Protein AF-D3IIY6-F1 (afdb_monomer_lite)

Radius of gyration: 16.38 Å; chains: 1; bounding box: 43×40×47 Å

Sequence (195 aa):
MKQENHPVRYSTEISDSAERALQRAIILSSVSNLNGKEVEWLDIEIPVDYSGKPRGKSIDLIGKDADGKYVLCEVKFRKKSSDNDTPEEAAKQLKRYHELIKENYEKIHGHKENGKAVDWEEVASDRTRLVVAANNSYWENWDEKSINGWKFDTSNVELYSIAVDEFEFEKQKGIEKKYTPNMPSEAKTWSLIEK

Structure (mmCIF, N/CA/C/O backbone):
data_AF-D3IIY6-F1
#
_entry.id   AF-D3IIY6-F1
#
loop_
_atom_site.group_PDB
_atom_site.id
_atom_site.type_symbol
_atom_site.label_atom_id
_atom_site.label_alt_id
_atom_site.label_comp_id
_atom_site.label_asym_id
_atom_site.label_entity_id
_atom_site.label_seq_id
_atom_site.pdbx_PDB_ins_code
_atom_site.Cartn_x
_atom_site.Cartn_y
_atom_site.Cartn_z
_atom_site.occupancy
_atom_site.B_iso_or_equiv
_atom_site.auth_seq_id
_atom_site.auth_comp_id
_atom_site.auth_asym_id
_atom_site.auth_atom_id
_atom_site.pdbx_PDB_model_num
ATOM 1 N N . MET A 1 1 ? -2.923 -1.298 -32.665 1.00 45.16 1 MET A N 1
ATOM 2 C CA . MET A 1 1 ? -2.793 -2.308 -31.592 1.00 45.16 1 MET A CA 1
ATOM 3 C C . MET A 1 1 ? -3.084 -1.616 -30.274 1.00 45.16 1 MET A C 1
ATOM 5 O O . MET A 1 1 ? -2.498 -0.566 -30.047 1.00 45.16 1 MET A O 1
ATOM 9 N N . LYS A 1 2 ? -4.025 -2.120 -29.466 1.00 48.59 2 LYS A N 1
ATOM 10 C CA . LYS A 1 2 ? -4.230 -1.616 -28.097 1.00 48.59 2 LYS A CA 1
ATOM 11 C C . LYS A 1 2 ? -3.139 -2.238 -27.214 1.00 48.59 2 LYS A C 1
ATOM 13 O O . LYS A 1 2 ? -2.852 -3.416 -27.381 1.00 48.59 2 LYS A O 1
ATOM 18 N N . GLN A 1 3 ? -2.475 -1.431 -26.393 1.00 64.69 3 GLN A N 1
ATOM 19 C CA . GLN A 1 3 ? -1.299 -1.831 -25.616 1.00 64.69 3 GLN A CA 1
ATOM 20 C C . GLN A 1 3 ? -1.737 -2.576 -24.342 1.00 64.69 3 GLN A C 1
ATOM 22 O O . GLN A 1 3 ? -2.666 -2.129 -23.674 1.00 64.69 3 GLN A O 1
ATOM 27 N N . GLU A 1 4 ? -1.106 -3.711 -24.043 1.00 70.56 4 GLU A N 1
ATOM 28 C CA . GLU A 1 4 ? -1.270 -4.464 -22.789 1.00 70.56 4 GLU A CA 1
ATOM 29 C C . GLU A 1 4 ? -0.219 -4.019 -21.765 1.00 70.56 4 GLU A C 1
ATOM 31 O O . GLU A 1 4 ? 0.894 -3.640 -22.149 1.00 70.56 4 GLU A O 1
ATOM 36 N N . ASN A 1 5 ? -0.543 -4.113 -20.472 1.00 71.62 5 ASN A N 1
ATOM 37 C CA . ASN A 1 5 ? 0.386 -3.769 -19.398 1.00 71.62 5 ASN A CA 1
ATOM 38 C C . ASN A 1 5 ? 1.049 -5.030 -18.847 1.00 71.62 5 ASN A C 1
ATOM 40 O O . ASN A 1 5 ? 0.421 -5.798 -18.129 1.00 71.62 5 ASN A O 1
ATOM 44 N N . HIS A 1 6 ? 2.333 -5.213 -19.163 1.00 74.25 6 HIS A N 1
ATOM 45 C CA . HIS A 1 6 ? 3.192 -6.237 -18.565 1.00 74.25 6 HIS A CA 1
ATOM 46 C C . HIS A 1 6 ? 4.268 -5.529 -17.737 1.00 74.25 6 HIS A C 1
ATOM 48 O O . HIS A 1 6 ? 5.168 -4.919 -18.326 1.00 74.25 6 HIS A O 1
ATOM 54 N N . PRO A 1 7 ? 4.181 -5.537 -16.398 1.00 78.00 7 PRO A N 1
ATOM 55 C CA . PRO A 1 7 ? 5.125 -4.802 -15.579 1.00 78.00 7 PRO A CA 1
ATOM 56 C C . PRO A 1 7 ? 6.521 -5.428 -15.619 1.00 78.00 7 PRO A C 1
ATOM 58 O O . PRO A 1 7 ? 6.692 -6.647 -15.699 1.00 78.00 7 PRO A O 1
ATOM 61 N N . VAL A 1 8 ? 7.538 -4.567 -15.568 1.00 78.50 8 VAL A N 1
ATOM 62 C CA . VAL A 1 8 ? 8.933 -4.991 -15.408 1.00 78.50 8 VAL A CA 1
ATOM 63 C C . VAL A 1 8 ? 9.145 -5.376 -13.952 1.00 78.50 8 VAL A C 1
ATOM 65 O O . VAL A 1 8 ? 8.759 -4.618 -13.071 1.00 78.50 8 VAL A O 1
ATOM 68 N N . ARG A 1 9 ? 9.820 -6.507 -13.715 1.00 82.31 9 ARG A N 1
ATOM 69 C CA . ARG A 1 9 ? 10.189 -6.993 -12.381 1.00 82.31 9 ARG A CA 1
ATOM 70 C C . ARG A 1 9 ? 10.664 -5.864 -11.461 1.00 82.31 9 ARG A C 1
ATOM 72 O O . ARG A 1 9 ? 11.640 -5.172 -11.764 1.00 82.31 9 ARG A O 1
ATOM 79 N N . TYR A 1 10 ? 10.036 -5.754 -10.295 1.00 86.38 10 TYR A N 1
ATOM 80 C CA . TYR A 1 10 ? 10.505 -4.878 -9.233 1.00 86.38 10 TYR A CA 1
ATOM 81 C C . TYR A 1 10 ? 11.747 -5.452 -8.531 1.00 86.38 10 TYR A C 1
ATOM 83 O O . TYR A 1 10 ? 11.890 -6.656 -8.326 1.00 86.38 10 TYR A O 1
ATOM 91 N N . SER A 1 11 ? 12.663 -4.573 -8.119 1.00 90.81 11 SER A N 1
ATOM 92 C CA . SER A 1 11 ? 13.812 -4.963 -7.291 1.00 90.81 11 SER A CA 1
ATOM 93 C C . SER A 1 11 ? 13.416 -4.998 -5.817 1.00 90.81 11 SER A C 1
ATOM 95 O O . SER A 1 11 ? 12.825 -4.034 -5.327 1.00 90.81 11 SER A O 1
ATOM 97 N N . THR A 1 12 ? 13.771 -6.068 -5.107 1.00 91.62 12 THR A N 1
ATOM 98 C CA . THR A 1 12 ? 13.651 -6.162 -3.641 1.00 91.62 12 THR A CA 1
ATOM 99 C C . THR A 1 12 ? 14.803 -5.455 -2.928 1.00 91.62 12 THR A C 1
ATOM 101 O O . THR A 1 12 ? 14.626 -4.948 -1.825 1.00 91.62 12 THR A O 1
ATOM 104 N N . GLU A 1 13 ? 15.958 -5.344 -3.588 1.00 96.88 13 GLU A N 1
ATOM 105 C CA . GLU A 1 13 ? 17.104 -4.574 -3.116 1.00 96.88 13 GLU A CA 1
ATOM 106 C C . GLU A 1 13 ? 17.045 -3.145 -3.683 1.00 96.88 13 GLU A C 1
ATOM 108 O O . GLU A 1 13 ? 17.100 -2.936 -4.905 1.00 96.88 13 GLU A O 1
ATOM 113 N N . ILE A 1 14 ? 16.910 -2.145 -2.815 1.00 97.31 14 ILE A N 1
ATOM 114 C CA . ILE A 1 14 ? 16.646 -0.751 -3.194 1.00 97.31 14 ILE A CA 1
ATOM 115 C C . ILE A 1 14 ? 17.588 0.218 -2.478 1.00 97.31 14 ILE A C 1
ATOM 117 O O . ILE A 1 14 ? 18.164 -0.100 -1.444 1.00 97.31 14 ILE A O 1
ATOM 121 N N . SER A 1 15 ? 17.736 1.428 -3.020 1.00 97.25 15 SER A N 1
ATOM 122 C CA . SER A 1 15 ? 18.478 2.520 -2.371 1.00 97.25 15 SER A CA 1
ATOM 123 C C . SER A 1 15 ? 17.587 3.477 -1.572 1.00 97.25 15 SER A C 1
ATOM 125 O O . SER A 1 15 ? 18.116 4.311 -0.838 1.00 97.25 15 SER A O 1
ATOM 127 N N . ASP A 1 16 ? 16.269 3.410 -1.768 1.00 96.06 16 ASP A N 1
ATOM 128 C CA . ASP A 1 16 ? 15.280 4.280 -1.126 1.00 96.06 16 ASP A CA 1
ATOM 129 C C . ASP A 1 16 ? 15.016 3.847 0.323 1.00 96.06 16 ASP A C 1
ATOM 131 O O . ASP A 1 16 ? 15.103 2.665 0.645 1.00 96.06 16 ASP A O 1
ATOM 135 N N . SER A 1 17 ? 14.714 4.797 1.202 1.00 95.88 17 SER A N 1
ATOM 136 C CA . SER A 1 17 ? 14.439 4.545 2.623 1.00 95.88 17 SER A CA 1
ATOM 137 C C . SER A 1 17 ? 13.162 5.234 3.109 1.00 95.88 17 SER A C 1
ATOM 139 O O . SER A 1 17 ? 13.062 5.564 4.283 1.00 95.88 17 SER A O 1
ATOM 141 N N . ALA A 1 18 ? 12.232 5.536 2.202 1.00 94.38 18 ALA A N 1
ATOM 142 C CA . ALA A 1 18 ? 10.949 6.177 2.472 1.00 94.38 18 ALA A CA 1
ATOM 143 C C . ALA A 1 18 ? 9.797 5.260 2.008 1.00 94.38 18 ALA A C 1
ATOM 145 O O . ALA A 1 18 ? 9.775 4.074 2.327 1.00 94.38 18 ALA A O 1
ATOM 146 N N . GLU A 1 19 ? 8.846 5.789 1.240 1.00 95.44 19 GLU A N 1
ATOM 147 C CA . GLU A 1 19 ? 7.628 5.095 0.804 1.00 95.44 19 GLU A CA 1
ATOM 148 C C . GLU A 1 19 ? 7.904 3.803 0.041 1.00 95.44 19 GLU A C 1
ATOM 150 O O . GLU A 1 19 ? 7.328 2.760 0.350 1.00 95.44 19 GLU A O 1
ATOM 155 N N . ARG A 1 20 ? 8.870 3.824 -0.884 1.00 95.94 20 ARG A N 1
ATOM 156 C CA . ARG A 1 20 ? 9.250 2.614 -1.615 1.00 95.94 20 ARG A CA 1
ATOM 157 C C . ARG A 1 20 ? 9.840 1.559 -0.680 1.00 95.94 20 ARG A C 1
ATOM 159 O O . ARG A 1 20 ? 9.624 0.372 -0.908 1.00 95.94 20 ARG A O 1
ATOM 166 N N . ALA A 1 21 ? 10.564 1.956 0.366 1.00 97.44 21 ALA A N 1
ATOM 167 C CA . ALA A 1 21 ? 11.048 1.009 1.366 1.00 97.44 21 ALA A CA 1
ATOM 168 C C . ALA A 1 21 ? 9.910 0.367 2.157 1.00 97.44 21 ALA A C 1
ATOM 170 O O . ALA A 1 21 ? 9.906 -0.856 2.299 1.00 97.44 21 ALA A O 1
ATOM 171 N N . LEU A 1 22 ? 8.919 1.160 2.572 1.00 97.62 22 LEU A N 1
ATOM 172 C CA . LEU A 1 22 ? 7.719 0.648 3.228 1.00 97.62 22 LEU A CA 1
ATOM 173 C C . LEU A 1 22 ? 6.967 -0.338 2.325 1.00 97.62 22 LEU A C 1
ATOM 175 O O . LEU A 1 22 ? 6.703 -1.464 2.733 1.00 97.62 22 LEU A O 1
ATOM 179 N N . GLN A 1 23 ? 6.708 0.031 1.071 1.00 97.06 23 GLN A N 1
ATOM 180 C CA . GLN A 1 23 ? 6.069 -0.844 0.085 1.00 97.06 23 GLN A CA 1
ATOM 181 C C . GLN A 1 23 ? 6.829 -2.169 -0.094 1.00 97.06 23 GLN A C 1
ATOM 183 O O . GLN A 1 23 ? 6.216 -3.238 -0.112 1.00 97.06 23 GLN A O 1
ATOM 188 N N . ARG A 1 24 ? 8.169 -2.125 -0.206 1.00 96.69 24 ARG A N 1
ATOM 189 C CA . ARG A 1 24 ? 8.996 -3.340 -0.310 1.00 96.69 24 ARG A CA 1
ATOM 190 C C . ARG A 1 24 ? 8.928 -4.192 0.953 1.00 96.69 24 ARG A C 1
ATOM 192 O O . ARG A 1 24 ? 8.774 -5.404 0.833 1.00 96.69 24 ARG A O 1
ATOM 199 N N . ALA A 1 25 ? 8.999 -3.582 2.133 1.00 97.56 25 ALA A N 1
ATOM 200 C CA . ALA A 1 25 ? 8.881 -4.291 3.403 1.00 97.56 25 ALA A CA 1
ATOM 201 C C . ALA A 1 25 ? 7.526 -5.009 3.532 1.00 97.56 25 ALA A C 1
ATOM 203 O O . ALA A 1 25 ? 7.485 -6.164 3.959 1.00 97.56 25 ALA A O 1
ATOM 204 N N . ILE A 1 26 ? 6.435 -4.367 3.097 1.00 97.06 26 ILE A N 1
ATOM 205 C CA . ILE A 1 26 ? 5.087 -4.948 3.109 1.00 97.06 26 ILE A CA 1
ATOM 206 C C . ILE A 1 26 ? 5.015 -6.188 2.208 1.00 97.06 26 ILE A C 1
ATOM 208 O O . ILE A 1 26 ? 4.654 -7.263 2.690 1.00 97.06 26 ILE A O 1
ATOM 212 N N . ILE A 1 27 ? 5.406 -6.081 0.930 1.00 94.69 27 ILE A N 1
ATOM 213 C CA . ILE A 1 27 ? 5.320 -7.231 0.011 1.00 94.69 27 ILE A CA 1
ATOM 214 C C . ILE A 1 27 ? 6.252 -8.375 0.434 1.00 94.69 27 ILE A C 1
ATOM 216 O O . ILE A 1 27 ? 5.894 -9.542 0.309 1.00 94.69 27 ILE A O 1
ATOM 220 N N . LEU A 1 28 ? 7.426 -8.066 1.001 1.00 94.88 28 LEU A N 1
ATOM 221 C CA . LEU A 1 28 ? 8.376 -9.072 1.487 1.00 94.88 28 LEU A CA 1
ATOM 222 C C . LEU A 1 28 ? 7.879 -9.776 2.754 1.00 94.88 28 LEU A C 1
ATOM 224 O O . LEU A 1 28 ? 8.172 -10.953 2.948 1.00 94.88 28 LEU A O 1
ATOM 228 N N . SER A 1 29 ? 7.082 -9.097 3.585 1.00 95.06 29 SER A N 1
ATOM 229 C CA . SER A 1 29 ? 6.369 -9.726 4.704 1.00 95.06 29 SER A CA 1
ATOM 230 C C . SER A 1 29 ? 5.275 -10.690 4.227 1.00 95.06 29 SER A C 1
ATOM 232 O O . SER A 1 29 ? 4.841 -11.535 5.009 1.00 95.06 29 SER A O 1
ATOM 234 N N . SER A 1 30 ? 4.843 -10.588 2.961 1.00 93.25 30 SER A N 1
ATOM 235 C CA . SER A 1 30 ? 3.761 -11.347 2.304 1.00 93.25 30 SER A CA 1
ATOM 236 C C . SER A 1 30 ? 2.367 -11.150 2.905 1.00 93.25 30 SER A C 1
ATOM 238 O O . SER A 1 30 ? 1.383 -11.169 2.180 1.00 93.25 30 SER A O 1
ATOM 240 N N . VAL A 1 31 ? 2.261 -10.932 4.213 1.00 95.94 31 VAL A N 1
ATOM 241 C CA . VAL A 1 31 ? 1.003 -10.741 4.933 1.00 95.94 31 VAL A CA 1
ATOM 242 C C . VAL A 1 31 ? 1.056 -9.519 5.842 1.00 95.94 31 VAL A C 1
ATOM 244 O O . VAL A 1 31 ? 2.115 -9.128 6.352 1.00 95.94 31 VAL A O 1
ATOM 247 N N . SER A 1 32 ? -0.109 -8.922 6.068 1.00 97.38 32 SER A N 1
ATOM 248 C CA . SER A 1 32 ? -0.352 -7.918 7.109 1.00 97.38 32 SER A CA 1
ATOM 249 C C . SER A 1 32 ? -1.720 -8.147 7.747 1.00 97.38 32 SER A C 1
ATOM 251 O O . SER A 1 32 ? -2.618 -8.707 7.124 1.00 97.38 32 SER A O 1
ATOM 253 N N . ASN A 1 33 ? -1.889 -7.724 8.996 1.00 97.00 33 ASN A N 1
ATOM 254 C CA . ASN A 1 33 ? -3.158 -7.792 9.708 1.00 97.00 33 ASN A CA 1
ATOM 255 C C . ASN A 1 33 ? -3.796 -6.398 9.746 1.00 97.00 33 ASN A C 1
ATOM 257 O O . ASN A 1 33 ? -3.322 -5.518 10.455 1.00 97.00 33 ASN A O 1
ATOM 261 N N . LEU A 1 34 ? -4.856 -6.189 8.973 1.00 95.62 34 LEU A N 1
ATOM 262 C CA . LEU A 1 34 ? -5.600 -4.935 8.913 1.00 95.62 34 LEU A CA 1
ATOM 263 C C . LEU A 1 34 ? -6.775 -5.018 9.885 1.00 95.62 34 LEU A C 1
ATOM 265 O O . LEU A 1 34 ? -7.786 -5.653 9.579 1.00 95.62 34 LEU A O 1
ATOM 269 N N . ASN A 1 35 ? -6.632 -4.394 11.058 1.00 87.75 35 ASN A N 1
ATOM 270 C CA . ASN A 1 35 ? -7.654 -4.358 12.110 1.00 87.75 35 ASN A CA 1
ATOM 271 C C . ASN A 1 35 ? -8.282 -5.738 12.415 1.00 87.75 35 ASN A C 1
ATOM 273 O O . ASN A 1 35 ? -9.496 -5.928 12.354 1.00 87.75 35 ASN A O 1
ATOM 277 N N . GLY A 1 36 ? -7.439 -6.736 12.684 1.00 88.06 36 GLY A N 1
ATOM 278 C CA . GLY A 1 36 ? -7.856 -8.106 12.990 1.00 88.06 36 GLY A CA 1
ATOM 279 C C . GLY A 1 36 ? -8.026 -9.007 11.766 1.00 88.06 36 GLY A C 1
ATOM 280 O O . GLY A 1 36 ? -8.117 -10.222 11.934 1.00 88.06 36 GLY A O 1
ATOM 281 N N . LYS A 1 37 ? -8.007 -8.462 10.543 1.00 94.31 37 LYS A N 1
ATOM 282 C CA . LYS A 1 37 ? -8.176 -9.233 9.308 1.00 94.31 37 LYS A CA 1
ATOM 283 C C . LYS A 1 37 ? -6.862 -9.409 8.558 1.00 94.31 37 LYS A C 1
ATOM 285 O O . LYS A 1 37 ? -6.241 -8.434 8.149 1.00 94.31 37 LYS A O 1
ATOM 290 N N . GLU A 1 38 ? -6.456 -10.652 8.331 1.00 97.56 38 GLU A N 1
ATOM 291 C CA . GLU A 1 38 ? -5.277 -10.941 7.515 1.00 97.56 38 GLU A CA 1
ATOM 292 C C . GLU A 1 38 ? -5.520 -10.581 6.044 1.00 97.56 38 GLU A C 1
ATOM 294 O O . GLU A 1 38 ? -6.577 -10.877 5.474 1.00 97.56 38 GLU A O 1
ATOM 299 N N . VAL A 1 39 ? -4.525 -9.929 5.451 1.00 97.69 39 VAL A N 1
ATOM 300 C CA . VAL A 1 39 ? -4.420 -9.638 4.026 1.00 97.69 39 VAL A CA 1
ATOM 301 C C . VAL A 1 39 ? -3.123 -10.231 3.524 1.00 97.69 39 VAL A C 1
ATOM 303 O O . VAL A 1 39 ? -2.048 -9.927 4.042 1.00 97.69 39 VAL A O 1
ATOM 306 N N . GLU A 1 40 ? -3.241 -11.054 2.493 1.00 96.44 40 GLU A N 1
ATOM 307 C CA . GLU A 1 40 ? -2.108 -11.553 1.742 1.00 96.44 40 GLU A CA 1
ATOM 308 C C . GLU A 1 40 ? -1.799 -10.600 0.584 1.00 96.44 40 GLU A C 1
ATOM 310 O O . GLU A 1 40 ? -2.668 -10.332 -0.246 1.00 96.44 40 GLU A O 1
ATOM 315 N N . TRP A 1 41 ? -0.576 -10.083 0.521 1.00 95.56 41 TRP A N 1
ATOM 316 C CA . TRP A 1 41 ? -0.114 -9.187 -0.534 1.00 95.56 41 TRP A CA 1
ATOM 317 C C . TRP A 1 41 ? 0.372 -9.992 -1.731 1.00 95.56 41 TRP A C 1
ATOM 319 O O . TRP A 1 41 ? 1.301 -10.789 -1.635 1.00 95.56 41 TRP A O 1
ATOM 329 N N . LEU A 1 42 ? -0.273 -9.771 -2.871 1.00 94.12 42 LEU A N 1
ATOM 330 C CA . LEU A 1 42 ? -0.068 -10.547 -4.087 1.00 94.12 42 LEU A CA 1
ATOM 331 C C . LEU A 1 42 ? 0.946 -9.879 -5.014 1.00 94.12 42 LEU A C 1
ATOM 333 O O . LEU A 1 42 ? 1.697 -10.565 -5.706 1.00 94.12 42 LEU A O 1
ATOM 337 N N . ASP A 1 43 ? 0.962 -8.546 -5.064 1.00 93.06 43 ASP A N 1
ATOM 338 C CA . ASP A 1 43 ? 1.810 -7.807 -5.995 1.00 93.06 43 ASP A CA 1
ATOM 339 C C . ASP A 1 43 ? 1.929 -6.313 -5.642 1.00 93.06 43 ASP A C 1
ATOM 341 O O . ASP A 1 43 ? 1.200 -5.803 -4.786 1.00 93.06 43 ASP A O 1
ATOM 345 N N . ILE A 1 44 ? 2.849 -5.614 -6.315 1.00 93.50 44 ILE A N 1
ATOM 346 C CA . ILE A 1 44 ? 3.137 -4.186 -6.142 1.00 93.50 44 ILE A CA 1
ATOM 347 C C . ILE A 1 44 ? 3.392 -3.468 -7.462 1.00 93.50 44 ILE A C 1
ATOM 349 O O . ILE A 1 44 ? 3.690 -4.100 -8.468 1.00 93.50 44 ILE A O 1
ATOM 353 N N . GLU A 1 45 ? 3.351 -2.134 -7.439 1.00 91.56 45 GLU A N 1
ATOM 354 C CA . GLU A 1 45 ? 3.729 -1.253 -8.558 1.00 91.56 45 GLU A CA 1
ATOM 355 C C . GLU A 1 45 ? 3.039 -1.611 -9.898 1.00 91.56 45 GLU A C 1
ATOM 357 O O . GLU A 1 45 ? 3.593 -1.358 -10.973 1.00 91.56 45 GLU A O 1
ATOM 362 N N . ILE A 1 46 ? 1.817 -2.164 -9.865 1.00 88.94 46 ILE A N 1
ATOM 363 C CA . ILE A 1 46 ? 1.127 -2.646 -11.073 1.00 88.94 46 ILE A CA 1
ATOM 364 C C . ILE A 1 46 ? 0.626 -1.464 -11.914 1.00 88.94 46 ILE A C 1
ATOM 366 O O . ILE A 1 46 ? -0.214 -0.699 -11.435 1.00 88.94 46 ILE A O 1
ATOM 370 N N . PRO A 1 47 ? 1.053 -1.336 -13.185 1.00 88.75 47 PRO A N 1
ATOM 371 C CA . PRO A 1 47 ? 0.599 -0.285 -14.081 1.00 88.75 47 PRO A CA 1
ATOM 372 C C . PRO A 1 47 ? -0.883 -0.422 -14.432 1.00 88.75 47 PRO A C 1
ATOM 374 O O . PRO A 1 47 ? -1.320 -1.424 -14.999 1.00 88.75 47 PRO A O 1
ATOM 377 N N . VAL A 1 48 ? -1.634 0.648 -14.191 1.00 86.75 48 VAL A N 1
ATOM 378 C CA . VAL A 1 48 ? -3.061 0.773 -14.541 1.00 86.75 48 VAL A CA 1
ATOM 379 C C . VAL A 1 48 ? -3.307 1.826 -15.626 1.00 86.75 48 VAL A C 1
ATOM 381 O O . VAL A 1 48 ? -4.433 2.022 -16.075 1.00 86.75 48 VAL A O 1
ATOM 384 N N . ASP A 1 49 ? -2.256 2.528 -16.060 1.00 79.00 49 ASP A N 1
ATOM 385 C CA . ASP A 1 49 ? -2.310 3.478 -17.172 1.00 79.00 49 ASP A CA 1
ATOM 386 C C . ASP A 1 49 ? -1.987 2.790 -18.505 1.00 79.00 49 ASP A C 1
ATOM 388 O O . ASP A 1 49 ? -0.959 2.131 -18.643 1.00 79.00 49 ASP A O 1
ATOM 392 N N . TYR A 1 50 ? -2.854 2.993 -19.497 1.00 69.75 50 TYR A N 1
ATOM 393 C CA . TYR A 1 50 ? -2.745 2.454 -20.858 1.00 69.75 50 TYR A CA 1
ATOM 394 C C . TYR A 1 50 ? -2.350 3.510 -21.894 1.00 69.75 50 TYR A C 1
ATOM 396 O O . TYR A 1 50 ? -2.431 3.276 -23.099 1.00 69.75 50 TYR A O 1
ATOM 404 N N . SER A 1 51 ? -1.915 4.690 -21.447 1.00 67.88 51 SER A N 1
ATOM 405 C CA . SER A 1 51 ? -1.491 5.790 -22.319 1.00 67.88 51 SER A CA 1
ATOM 406 C C . SER A 1 51 ? -0.174 5.535 -23.069 1.00 67.88 51 SER A C 1
ATOM 408 O O . SER A 1 51 ? 0.265 6.397 -23.831 1.00 67.88 51 SER A O 1
ATOM 410 N N . GLY A 1 52 ? 0.472 4.382 -22.854 1.00 59.28 52 GLY A N 1
ATOM 411 C CA . GLY A 1 52 ? 1.736 3.998 -23.492 1.00 59.28 52 GLY A CA 1
ATOM 412 C C . GLY A 1 52 ? 2.964 4.749 -22.975 1.00 59.28 52 GLY A C 1
ATOM 413 O O . GLY A 1 52 ? 4.036 4.690 -23.579 1.00 59.28 52 GLY A O 1
ATOM 414 N N . LYS A 1 53 ? 2.829 5.473 -21.858 1.00 65.62 53 LYS A N 1
ATOM 415 C CA . LYS A 1 53 ? 3.929 6.218 -21.239 1.00 65.62 53 LYS A CA 1
ATOM 416 C C . LYS A 1 53 ? 4.866 5.284 -20.453 1.00 65.62 53 LYS A C 1
ATOM 418 O O . LYS A 1 53 ? 4.377 4.465 -19.682 1.00 65.62 53 LYS A O 1
ATOM 423 N N . PRO A 1 54 ? 6.203 5.464 -20.537 1.00 53.50 54 PRO A N 1
ATOM 424 C CA . PRO A 1 54 ? 7.182 4.617 -19.836 1.00 53.50 54 PRO A CA 1
ATOM 425 C C . PRO A 1 54 ? 7.098 4.621 -18.300 1.00 53.50 54 PRO A C 1
ATOM 427 O O . PRO A 1 54 ? 7.650 3.739 -17.655 1.00 53.50 54 PRO A O 1
ATOM 430 N N . ARG A 1 55 ? 6.466 5.639 -17.705 1.00 62.22 55 ARG A N 1
ATOM 431 C CA . ARG A 1 55 ? 6.217 5.764 -16.260 1.00 62.22 55 ARG A CA 1
ATOM 432 C C . ARG A 1 55 ? 4.736 6.050 -16.049 1.00 62.22 55 ARG A C 1
ATOM 434 O O . ARG A 1 55 ? 4.351 7.174 -15.728 1.00 62.22 55 ARG A O 1
ATOM 441 N N . GLY A 1 56 ? 3.924 5.057 -16.393 1.00 69.62 56 GLY A N 1
ATOM 442 C CA . GLY A 1 56 ? 2.485 5.089 -16.184 1.00 69.62 56 GLY A CA 1
ATOM 443 C C . GLY A 1 56 ? 2.134 5.124 -14.700 1.00 69.62 56 GLY A C 1
ATOM 444 O O . GLY A 1 56 ? 2.978 4.906 -13.832 1.00 69.62 56 GLY A O 1
ATOM 445 N N . LYS A 1 57 ? 0.870 5.417 -14.419 1.00 83.38 57 LYS A N 1
ATOM 446 C CA . LYS A 1 57 ? 0.317 5.310 -13.070 1.00 83.38 57 LYS A CA 1
ATOM 447 C C . LYS A 1 57 ? 0.266 3.846 -12.658 1.00 83.38 57 LYS A C 1
ATOM 449 O O . LYS A 1 57 ? -0.188 3.021 -13.454 1.00 83.38 57 LYS A O 1
ATOM 454 N N . SER A 1 58 ? 0.666 3.570 -11.427 1.00 89.75 58 SER A N 1
ATOM 455 C CA . SER A 1 58 ? 0.652 2.23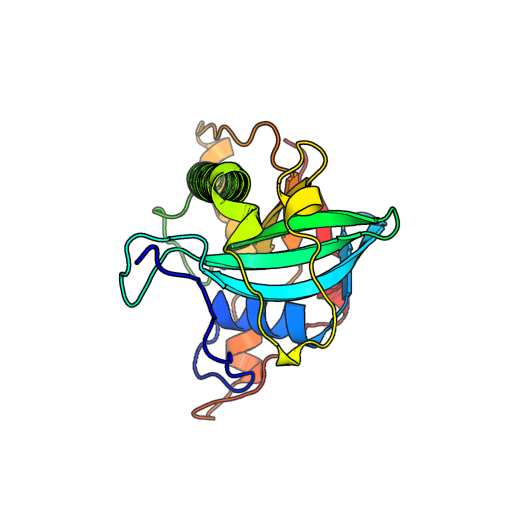2 -10.853 1.00 89.75 58 SER A CA 1
ATOM 456 C C . SER A 1 58 ? -0.049 2.244 -9.507 1.00 89.75 58 SER A C 1
ATOM 458 O O . SER A 1 58 ? 0.094 3.211 -8.767 1.00 89.75 58 SER A O 1
ATOM 460 N N . ILE A 1 59 ? -0.773 1.171 -9.197 1.00 92.25 59 ILE A N 1
ATOM 461 C CA . ILE A 1 59 ? -1.188 0.901 -7.818 1.00 92.25 59 ILE A CA 1
ATOM 462 C C . ILE A 1 59 ? 0.037 0.485 -7.004 1.00 92.25 59 ILE A C 1
ATOM 464 O O . ILE A 1 59 ? 0.912 -0.217 -7.523 1.00 92.25 59 ILE A O 1
ATOM 468 N N . ASP A 1 60 ? 0.100 0.878 -5.734 1.00 95.19 60 ASP A N 1
ATOM 469 C CA . ASP A 1 60 ? 1.250 0.515 -4.911 1.00 95.19 60 ASP A CA 1
ATOM 470 C C . ASP A 1 60 ? 1.224 -0.947 -4.496 1.00 95.19 60 ASP A C 1
ATOM 472 O O . ASP A 1 60 ? 2.253 -1.615 -4.579 1.00 95.19 60 ASP A O 1
ATOM 476 N N . LEU A 1 61 ? 0.074 -1.440 -4.048 1.00 95.75 61 LEU A N 1
ATOM 477 C CA . LEU A 1 61 ? -0.101 -2.784 -3.512 1.00 95.75 61 LEU A CA 1
ATOM 478 C C . LEU A 1 61 ? -1.456 -3.347 -3.940 1.00 95.75 61 LEU A C 1
ATOM 480 O O . LEU A 1 61 ? -2.470 -2.643 -3.950 1.00 95.75 61 LEU A O 1
ATOM 484 N N . ILE A 1 62 ? -1.479 -4.649 -4.203 1.00 96.25 62 ILE A N 1
ATOM 485 C CA . ILE A 1 62 ? -2.707 -5.434 -4.294 1.00 96.25 62 ILE A CA 1
ATOM 486 C C . ILE A 1 62 ? -2.605 -6.651 -3.384 1.00 96.25 62 ILE A C 1
ATOM 488 O O . ILE A 1 62 ? -1.584 -7.339 -3.347 1.00 96.25 62 ILE A O 1
ATOM 492 N N . GLY A 1 63 ? -3.676 -6.919 -2.650 1.00 96.50 63 GLY A N 1
ATOM 493 C CA . GLY A 1 63 ? -3.790 -8.076 -1.779 1.00 96.50 63 GLY A CA 1
ATOM 494 C C . GLY A 1 63 ? -5.166 -8.721 -1.838 1.00 96.50 63 GLY A C 1
ATOM 495 O O . GLY A 1 63 ? -6.084 -8.208 -2.482 1.00 96.50 63 GLY A O 1
ATOM 496 N N . LYS A 1 64 ? -5.314 -9.849 -1.149 1.00 96.56 64 LYS A N 1
ATOM 497 C CA . LYS A 1 64 ? -6.594 -10.528 -0.938 1.00 96.56 64 LYS A CA 1
ATOM 498 C C . LYS A 1 64 ? -6.746 -10.826 0.545 1.00 96.56 64 LYS A C 1
ATOM 500 O O . LYS A 1 64 ? -5.831 -11.352 1.176 1.00 96.56 64 LYS A O 1
ATOM 505 N N . ASP A 1 65 ? -7.871 -10.417 1.114 1.00 96.19 65 ASP A N 1
ATOM 506 C CA . ASP A 1 65 ? -8.151 -10.649 2.525 1.00 96.19 65 ASP A CA 1
ATOM 507 C C . ASP A 1 65 ? -8.688 -12.062 2.785 1.00 96.19 65 ASP A C 1
ATOM 509 O O . ASP A 1 65 ? -9.064 -12.780 1.856 1.00 96.19 65 ASP A O 1
ATOM 513 N N . ALA A 1 66 ? -8.727 -12.464 4.056 1.00 94.50 66 ALA A N 1
ATOM 514 C CA . ALA A 1 66 ? -9.160 -13.801 4.468 1.00 94.50 66 ALA A CA 1
ATOM 515 C C . ALA A 1 66 ? -10.600 -14.185 4.043 1.00 94.50 66 ALA A C 1
ATOM 517 O O . ALA A 1 66 ? -10.913 -15.373 3.995 1.00 94.50 66 ALA A O 1
ATOM 518 N N . ASP A 1 67 ? -11.461 -13.219 3.688 1.00 94.25 67 ASP A N 1
ATOM 519 C CA . ASP A 1 67 ? -12.811 -13.487 3.154 1.00 94.25 67 ASP A CA 1
ATOM 520 C C . ASP A 1 67 ? -12.821 -13.580 1.617 1.00 94.25 67 ASP A C 1
ATOM 522 O O . ASP A 1 67 ? -13.881 -13.643 0.988 1.00 94.25 67 ASP A O 1
ATOM 526 N N . GLY A 1 68 ? -11.646 -13.521 0.992 1.00 94.25 68 GLY A N 1
ATOM 527 C CA . GLY A 1 68 ? -11.487 -13.522 -0.451 1.00 94.25 68 GLY A CA 1
ATOM 528 C C . GLY A 1 68 ? -11.784 -12.178 -1.112 1.00 94.25 68 GLY A C 1
ATOM 529 O O . GLY A 1 68 ? -11.947 -12.156 -2.325 1.00 94.25 68 GLY A O 1
ATOM 530 N N . LYS A 1 69 ? -11.862 -11.054 -0.386 1.00 96.12 69 LYS A N 1
ATOM 531 C CA . LYS A 1 69 ? -12.041 -9.740 -1.031 1.00 96.12 69 LYS A CA 1
ATOM 532 C C . LYS A 1 69 ? -10.693 -9.154 -1.428 1.00 96.12 69 LYS A C 1
ATOM 534 O O . LYS A 1 69 ? -9.753 -9.164 -0.634 1.00 96.12 69 LYS A O 1
ATOM 539 N N . TYR A 1 70 ? -10.613 -8.604 -2.636 1.00 97.75 70 TYR A N 1
ATOM 540 C CA . TYR A 1 70 ? -9.431 -7.867 -3.068 1.00 97.75 70 TYR A CA 1
ATOM 541 C C . TYR A 1 70 ? -9.286 -6.544 -2.317 1.00 97.75 70 TYR A C 1
ATOM 543 O O . TYR A 1 70 ? -10.269 -5.884 -1.972 1.00 97.75 70 TYR A O 1
ATOM 551 N N . VAL A 1 71 ? -8.033 -6.171 -2.082 1.00 98.00 71 VAL A N 1
ATOM 552 C CA . VAL A 1 71 ? -7.622 -4.929 -1.436 1.00 98.00 71 VAL A CA 1
ATOM 553 C C . VAL A 1 71 ? -6.657 -4.217 -2.375 1.00 98.00 71 VAL A C 1
ATOM 555 O O . VAL A 1 71 ? -5.600 -4.759 -2.693 1.00 98.00 71 VAL A O 1
ATOM 558 N N . LEU A 1 72 ? -7.011 -3.010 -2.808 1.00 98.06 72 LEU A N 1
ATOM 559 C CA . LEU A 1 72 ? -6.085 -2.086 -3.459 1.00 98.06 72 LEU A CA 1
ATOM 560 C C . LEU A 1 72 ? -5.580 -1.109 -2.410 1.00 98.06 72 LEU A C 1
ATOM 562 O O . LEU A 1 72 ? -6.384 -0.507 -1.695 1.00 98.06 72 LEU A O 1
ATOM 566 N N . CYS A 1 73 ? -4.263 -0.956 -2.320 1.00 98.12 73 CYS A N 1
ATOM 567 C CA . CYS A 1 73 ? -3.647 -0.109 -1.314 1.00 98.12 73 CYS A CA 1
ATOM 568 C C . CYS A 1 73 ? -2.707 0.915 -1.955 1.00 98.12 73 CYS A C 1
ATOM 570 O O . CYS A 1 73 ? -1.845 0.549 -2.752 1.00 98.12 73 CYS A O 1
ATOM 572 N N . GLU A 1 74 ? -2.886 2.182 -1.583 1.00 97.62 74 GLU A N 1
ATOM 573 C CA . GLU A 1 74 ? -1.930 3.277 -1.796 1.00 97.62 74 GLU A CA 1
ATOM 574 C C . GLU A 1 74 ? -1.123 3.446 -0.503 1.00 97.62 74 GLU A C 1
ATOM 576 O O . GLU A 1 74 ? -1.701 3.511 0.588 1.00 97.62 74 GLU A O 1
ATOM 581 N N . VAL A 1 75 ? 0.203 3.486 -0.610 1.00 97.19 75 VAL A N 1
ATOM 582 C CA . VAL A 1 75 ? 1.106 3.610 0.538 1.00 97.19 75 VAL A CA 1
ATOM 583 C C . VAL A 1 75 ? 1.610 5.035 0.613 1.00 97.19 75 VAL A C 1
ATOM 585 O O . VAL A 1 75 ? 2.061 5.580 -0.384 1.00 97.19 75 VAL A O 1
ATOM 588 N N . LYS A 1 76 ? 1.594 5.622 1.808 1.00 95.94 76 LYS A N 1
ATOM 589 C CA . LYS A 1 76 ? 2.225 6.914 2.074 1.00 95.94 76 LYS A CA 1
ATOM 590 C C . LYS A 1 76 ? 3.308 6.787 3.126 1.00 95.94 76 LYS A C 1
ATOM 592 O O . LYS A 1 76 ? 3.204 6.002 4.067 1.00 95.94 76 LYS A O 1
ATOM 597 N N . PHE A 1 77 ? 4.372 7.568 2.983 1.00 94.12 77 PHE A N 1
ATOM 598 C CA . PHE A 1 77 ? 5.421 7.621 3.995 1.00 94.12 77 PHE A CA 1
ATOM 599 C C . PHE A 1 77 ? 5.948 9.031 4.182 1.00 94.12 77 PHE A C 1
ATOM 601 O O . PHE A 1 77 ? 6.370 9.696 3.233 1.00 94.12 77 PHE A O 1
ATOM 608 N N . ARG A 1 78 ? 6.003 9.469 5.436 1.00 90.12 78 ARG A N 1
ATOM 609 C CA . ARG A 1 78 ? 6.527 10.778 5.797 1.00 90.12 78 ARG A CA 1
ATOM 610 C C . ARG A 1 78 ? 7.788 10.645 6.632 1.00 90.12 78 ARG A C 1
ATOM 612 O O . ARG A 1 78 ? 7.777 10.000 7.673 1.00 90.12 78 ARG A O 1
ATOM 619 N N . LYS A 1 79 ? 8.847 11.311 6.157 1.00 82.62 79 LYS A N 1
ATOM 620 C CA . LYS A 1 79 ? 10.104 11.534 6.892 1.00 82.62 79 LYS A CA 1
ATOM 621 C C . LYS A 1 79 ? 10.182 12.877 7.603 1.00 82.62 79 LYS A C 1
ATOM 623 O O . LYS A 1 79 ? 10.887 13.009 8.588 1.00 82.62 79 LYS A O 1
ATOM 628 N N . LYS A 1 80 ? 9.581 13.905 6.994 1.00 70.62 80 LYS A N 1
ATOM 629 C CA . LYS A 1 80 ? 9.606 15.319 7.405 1.00 70.62 80 LYS A CA 1
ATOM 630 C C . LYS A 1 80 ? 8.415 16.055 6.802 1.00 70.62 80 LYS A C 1
ATOM 632 O O . LYS A 1 80 ? 7.707 15.500 5.957 1.00 70.62 80 LYS A O 1
ATOM 637 N N . SER A 1 81 ? 8.230 17.316 7.192 1.00 57.00 81 SER A N 1
ATOM 638 C CA . SER A 1 81 ? 7.046 18.091 6.857 1.00 57.00 81 SER A CA 1
ATOM 639 C C . SER A 1 81 ? 6.876 18.497 5.388 1.00 57.00 81 SER A C 1
ATOM 641 O O . SER A 1 81 ? 7.196 19.612 4.993 1.00 57.00 81 SER A O 1
ATOM 643 N N . SER A 1 82 ? 6.360 17.583 4.563 1.00 59.56 82 SER A N 1
ATOM 644 C CA . SER A 1 82 ? 5.791 17.895 3.245 1.00 59.56 82 SER A CA 1
ATOM 645 C C . SER A 1 82 ? 4.270 18.021 3.346 1.00 59.56 82 SER A C 1
ATOM 647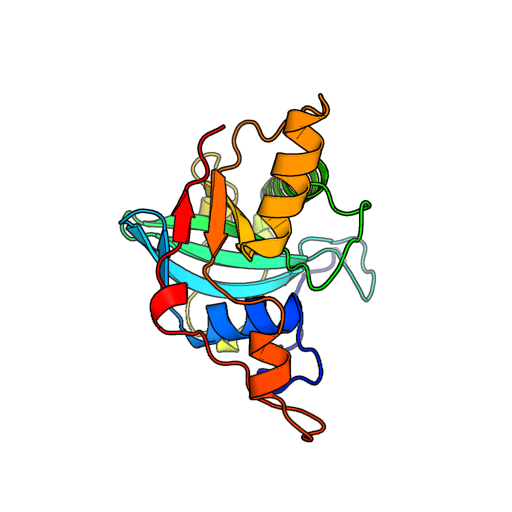 O O . SER A 1 82 ? 3.634 17.188 3.998 1.00 59.56 82 SER A O 1
ATOM 649 N N . ASP A 1 83 ? 3.713 19.046 2.696 1.00 67.38 83 ASP A N 1
ATOM 650 C CA . ASP A 1 83 ? 2.294 19.433 2.756 1.00 67.38 83 ASP A CA 1
ATOM 651 C C . ASP A 1 83 ? 1.524 19.122 1.452 1.00 67.38 83 ASP A C 1
ATOM 653 O O . ASP A 1 83 ? 0.352 19.465 1.327 1.00 67.38 83 ASP A O 1
ATOM 657 N N . ASN A 1 84 ? 2.156 18.471 0.468 1.00 70.31 84 ASN A N 1
ATOM 658 C CA . ASN A 1 84 ? 1.568 18.292 -0.871 1.00 70.31 84 ASN A CA 1
ATOM 659 C C . ASN A 1 84 ? 0.894 16.927 -1.106 1.00 70.31 84 ASN A C 1
ATOM 661 O O . ASN A 1 84 ? 0.375 16.704 -2.196 1.00 70.31 84 ASN A O 1
ATOM 665 N N . ASP A 1 85 ? 0.914 16.021 -0.127 1.00 81.44 85 ASP A N 1
ATOM 666 C CA . ASP A 1 85 ? 0.408 14.649 -0.275 1.00 81.44 85 ASP A CA 1
ATOM 667 C C . ASP A 1 85 ? -0.668 14.348 0.776 1.00 81.44 85 ASP A C 1
ATOM 669 O O . ASP A 1 85 ? -0.418 13.692 1.789 1.00 81.44 85 ASP A O 1
ATOM 673 N N . THR A 1 86 ? -1.846 14.951 0.595 1.00 90.19 86 THR A N 1
ATOM 674 C CA . THR A 1 86 ? -2.951 14.876 1.561 1.00 90.19 86 THR A CA 1
ATOM 675 C C . THR A 1 86 ? -3.637 13.505 1.527 1.00 90.19 86 THR A C 1
ATOM 677 O O . THR A 1 86 ? -3.641 12.843 0.483 1.00 90.19 86 THR A O 1
ATOM 680 N N . PRO A 1 87 ? -4.319 13.098 2.616 1.00 92.56 87 PRO A N 1
ATOM 681 C CA . PRO A 1 87 ? -5.108 11.867 2.617 1.00 92.56 87 PRO A CA 1
ATOM 682 C C . PRO A 1 87 ? -6.211 11.867 1.549 1.00 92.56 87 PRO A C 1
ATOM 684 O O . PRO A 1 87 ? -6.548 10.826 0.989 1.00 92.56 87 PRO A O 1
ATOM 687 N N . GLU A 1 88 ? -6.769 13.043 1.242 1.00 93.44 88 GLU A N 1
ATOM 688 C CA . GLU A 1 88 ? -7.778 13.209 0.193 1.00 93.44 88 GLU A CA 1
ATOM 689 C C . GLU A 1 88 ? -7.201 12.975 -1.209 1.00 93.44 88 GLU A C 1
ATOM 691 O O . GLU A 1 88 ? -7.832 12.294 -2.018 1.00 93.44 88 GLU A O 1
ATOM 696 N N . GLU A 1 89 ? -6.005 13.489 -1.510 1.00 93.12 89 GLU A N 1
ATOM 697 C CA . GLU A 1 89 ? -5.372 13.262 -2.813 1.00 93.12 89 GLU A CA 1
ATOM 698 C C . GLU A 1 89 ? -4.965 11.793 -2.989 1.00 93.12 89 GLU A C 1
ATOM 700 O O . GLU A 1 89 ? -5.232 11.221 -4.048 1.00 93.12 89 GLU A O 1
ATOM 705 N N . ALA A 1 90 ? -4.456 11.142 -1.935 1.00 94.56 90 ALA A N 1
ATOM 706 C CA . ALA A 1 90 ? -4.204 9.699 -1.931 1.00 94.56 90 ALA A CA 1
ATOM 707 C C . ALA A 1 90 ? -5.493 8.895 -2.202 1.00 94.56 90 ALA A C 1
ATOM 709 O O . ALA A 1 90 ? -5.532 8.018 -3.067 1.00 94.56 90 ALA A O 1
ATOM 710 N N . ALA A 1 91 ? -6.597 9.245 -1.530 1.00 95.88 91 ALA A N 1
ATOM 711 C CA . ALA A 1 91 ? -7.894 8.604 -1.740 1.00 95.88 91 ALA A CA 1
ATOM 712 C C . ALA A 1 91 ? -8.439 8.826 -3.165 1.00 95.88 91 ALA A C 1
ATOM 714 O O . ALA A 1 91 ? -8.954 7.892 -3.786 1.00 95.88 91 ALA A O 1
ATOM 715 N N . LYS A 1 92 ? -8.326 10.044 -3.715 1.00 95.31 92 LYS A N 1
ATOM 716 C CA . LYS A 1 92 ? -8.721 10.355 -5.102 1.00 95.31 92 LYS A CA 1
ATOM 717 C C . LYS A 1 92 ? -7.883 9.584 -6.116 1.00 95.31 92 LYS A C 1
ATOM 719 O O . LYS A 1 92 ? -8.432 9.080 -7.098 1.00 95.31 92 LYS A O 1
ATOM 724 N N . GLN A 1 93 ? -6.575 9.489 -5.891 1.00 94.19 93 GLN A N 1
ATOM 725 C CA . GLN A 1 93 ? -5.658 8.721 -6.727 1.00 94.19 93 GLN A CA 1
ATOM 726 C C . GLN A 1 93 ? -6.061 7.246 -6.757 1.00 94.19 93 GLN A C 1
ATOM 728 O O . GLN A 1 93 ? -6.268 6.701 -7.843 1.00 94.19 93 GLN A O 1
ATOM 733 N N . LEU A 1 94 ? -6.289 6.644 -5.590 1.00 95.75 94 LEU A N 1
ATOM 734 C CA . LEU A 1 94 ? -6.678 5.243 -5.476 1.00 95.75 94 LEU A CA 1
ATOM 735 C C . LEU A 1 94 ? -8.040 4.949 -6.123 1.00 95.75 94 LEU 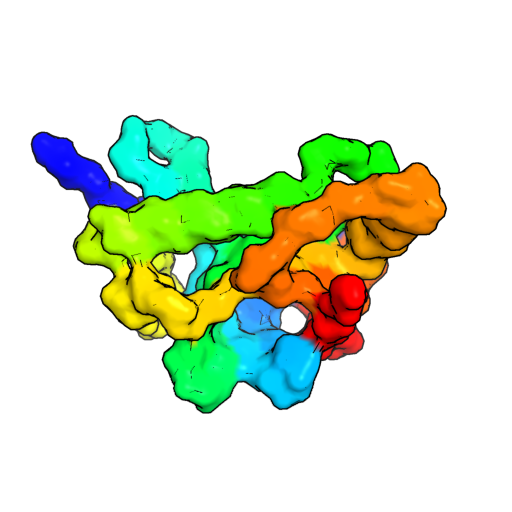A C 1
ATOM 737 O O . LEU A 1 94 ? -8.170 3.991 -6.883 1.00 95.75 94 LEU A O 1
ATOM 741 N N . LYS A 1 95 ? -9.045 5.811 -5.908 1.00 96.38 95 LYS A N 1
ATOM 742 C CA . LYS A 1 95 ? -10.345 5.712 -6.600 1.00 96.38 95 LYS A CA 1
ATOM 743 C C . LYS A 1 95 ? -10.172 5.769 -8.114 1.00 96.38 95 LYS A C 1
ATOM 745 O O . LYS A 1 95 ? -10.744 4.959 -8.834 1.00 96.38 95 LYS A O 1
ATOM 750 N N . ARG A 1 96 ? -9.347 6.697 -8.609 1.00 94.75 96 ARG A N 1
ATOM 751 C CA . ARG A 1 96 ? -9.058 6.812 -10.042 1.00 94.75 96 ARG A CA 1
ATOM 752 C C . ARG A 1 96 ? -8.377 5.559 -10.589 1.00 94.75 96 ARG A C 1
ATOM 754 O O . ARG A 1 96 ? -8.649 5.187 -11.725 1.00 94.75 96 ARG A O 1
ATOM 761 N N . TYR A 1 97 ? -7.490 4.930 -9.823 1.00 94.88 97 TYR A N 1
ATOM 762 C CA . TYR A 1 97 ? -6.874 3.665 -10.221 1.00 94.88 97 TYR A CA 1
ATOM 763 C C . TYR A 1 97 ? -7.902 2.545 -10.301 1.00 94.88 97 TYR A C 1
ATOM 765 O O . TYR A 1 97 ? -7.923 1.834 -11.300 1.00 94.88 97 TYR A O 1
ATOM 773 N N . HIS A 1 98 ? -8.800 2.443 -9.322 1.00 96.25 98 HIS A N 1
ATOM 774 C CA . HIS A 1 98 ? -9.883 1.466 -9.356 1.00 96.25 98 HIS A CA 1
ATOM 775 C C . HIS A 1 98 ? -10.798 1.652 -10.577 1.00 96.25 98 HIS A C 1
ATOM 777 O O . HIS A 1 98 ? -11.083 0.682 -11.270 1.00 96.25 98 HIS A O 1
ATOM 783 N N . GLU A 1 99 ? -11.176 2.886 -10.921 1.00 95.38 99 GLU A N 1
ATOM 784 C CA . GLU A 1 99 ? -11.971 3.150 -12.131 1.00 95.38 99 GLU A CA 1
ATOM 785 C C . GLU A 1 99 ? -11.219 2.786 -13.425 1.00 95.38 99 GLU A C 1
ATOM 787 O O . GLU A 1 99 ? -11.788 2.172 -14.325 1.00 95.38 99 GLU A O 1
ATOM 792 N N . LEU A 1 100 ? -9.912 3.060 -13.508 1.00 93.00 100 LEU A N 1
ATOM 793 C CA . LEU A 1 100 ? -9.102 2.610 -14.649 1.00 93.00 100 LEU A CA 1
ATOM 794 C C . LEU A 1 100 ? -9.043 1.080 -14.753 1.00 93.00 100 LEU A C 1
ATOM 796 O O . LEU A 1 100 ? -9.037 0.552 -15.868 1.00 93.00 100 LEU A O 1
ATOM 800 N N . ILE A 1 101 ? -9.014 0.381 -13.614 1.00 93.50 101 ILE A N 1
ATOM 801 C CA . ILE A 1 101 ? -9.075 -1.082 -13.562 1.00 93.50 101 ILE A CA 1
ATOM 802 C C . ILE A 1 101 ? -10.432 -1.572 -14.066 1.00 93.50 101 ILE A C 1
ATOM 804 O O . ILE A 1 101 ? -10.464 -2.430 -14.943 1.00 93.50 101 ILE A O 1
ATOM 808 N N . LYS A 1 102 ? -11.541 -0.979 -13.613 1.00 94.81 102 LYS A N 1
ATOM 809 C CA . LYS A 1 102 ? -12.891 -1.306 -14.103 1.00 94.81 102 LYS A CA 1
ATOM 810 C C . LYS A 1 102 ? -13.014 -1.224 -15.614 1.00 94.81 102 LYS A C 1
ATOM 812 O O . LYS A 1 102 ? -13.575 -2.109 -16.249 1.00 94.81 102 LYS A O 1
ATOM 817 N N . GLU A 1 103 ? -12.454 -0.174 -16.199 1.00 92.38 103 GLU A N 1
ATOM 818 C CA . GLU A 1 103 ? -12.501 0.049 -17.642 1.00 92.38 103 GLU A CA 1
ATOM 819 C C . GLU A 1 103 ? -11.592 -0.903 -18.444 1.00 92.38 103 GLU A C 1
ATOM 821 O O . GLU A 1 103 ? -11.756 -1.032 -19.662 1.00 92.38 103 GLU A O 1
ATOM 826 N N . ASN A 1 104 ? -10.588 -1.525 -17.810 1.00 90.44 104 ASN A N 1
ATOM 827 C CA . ASN A 1 104 ? -9.488 -2.184 -18.521 1.00 90.44 104 ASN A CA 1
ATOM 828 C C . ASN A 1 104 ? -9.015 -3.518 -17.926 1.00 90.44 104 ASN A C 1
ATOM 830 O O . ASN A 1 104 ? -7.952 -3.985 -18.330 1.00 90.44 104 ASN A O 1
ATOM 834 N N . TYR A 1 105 ? -9.768 -4.142 -17.021 1.00 91.25 105 TYR A N 1
ATOM 835 C CA . TYR A 1 105 ? -9.332 -5.326 -16.271 1.00 91.25 105 TYR A CA 1
ATOM 836 C C . TYR A 1 105 ? -8.789 -6.460 -17.158 1.00 91.25 105 TYR A C 1
ATOM 838 O O . TYR A 1 105 ? -7.785 -7.076 -16.817 1.00 91.25 105 TYR A O 1
ATOM 846 N N . GLU A 1 106 ? -9.363 -6.667 -18.348 1.00 90.19 106 GLU A N 1
ATOM 847 C CA . GLU A 1 106 ? -8.920 -7.675 -19.328 1.00 90.19 106 GLU A CA 1
ATOM 848 C C . GLU A 1 106 ? -7.490 -7.459 -19.862 1.00 90.19 106 GLU A C 1
ATOM 850 O O . GLU A 1 106 ? -6.915 -8.349 -20.485 1.00 90.19 106 GLU A O 1
ATOM 855 N N . LYS A 1 107 ? -6.918 -6.267 -19.664 1.00 86.31 107 LYS A N 1
ATOM 856 C CA . LYS A 1 107 ? -5.611 -5.849 -20.196 1.00 86.31 107 LYS A CA 1
ATOM 857 C C . LYS A 1 107 ? -4.561 -5.671 -19.102 1.00 86.31 107 LYS A C 1
ATOM 859 O O . LYS A 1 107 ? -3.463 -5.179 -19.392 1.00 86.31 107 LYS A O 1
ATOM 864 N N . ILE A 1 108 ? -4.914 -5.911 -17.839 1.00 85.56 108 ILE A N 1
ATOM 865 C CA . ILE A 1 108 ? -3.971 -5.799 -16.727 1.00 85.56 108 ILE A CA 1
ATOM 866 C C . ILE A 1 108 ? -3.303 -7.150 -16.550 1.00 85.56 108 ILE A C 1
ATOM 868 O O . ILE A 1 108 ? -3.958 -8.183 -16.417 1.00 85.56 108 ILE A O 1
ATOM 872 N N . HIS A 1 109 ? -1.978 -7.131 -16.496 1.00 81.81 109 HIS A N 1
ATOM 873 C CA . HIS A 1 109 ? -1.205 -8.278 -16.066 1.00 81.81 109 HIS A CA 1
ATOM 874 C C . HIS A 1 109 ? -0.347 -7.863 -14.872 1.00 81.81 109 HIS A C 1
ATOM 876 O O . HIS A 1 109 ? 0.250 -6.788 -14.864 1.00 81.81 109 HIS A O 1
ATOM 882 N N . GLY A 1 110 ? -0.318 -8.704 -13.839 1.00 81.69 110 GLY A N 1
ATOM 883 C CA . GLY A 1 110 ? 0.602 -8.537 -12.716 1.00 81.69 110 GLY A CA 1
ATOM 884 C C . GLY A 1 110 ? 2.011 -9.015 -13.067 1.00 81.69 110 GLY A C 1
ATOM 885 O O . GLY A 1 110 ? 2.284 -9.508 -14.169 1.00 81.69 110 GLY A O 1
ATOM 886 N N . HIS A 1 111 ? 2.915 -8.919 -12.103 1.00 81.94 111 HIS A N 1
ATOM 887 C CA . HIS A 1 111 ? 4.226 -9.538 -12.174 1.00 81.94 111 HIS A CA 1
ATOM 888 C C . HIS A 1 111 ? 4.082 -11.063 -12.155 1.00 81.94 111 HIS A C 1
ATOM 890 O O . HIS A 1 111 ? 3.551 -11.659 -11.220 1.00 81.94 111 HIS A O 1
ATOM 896 N N . LYS A 1 112 ? 4.626 -11.730 -13.179 1.00 69.00 112 LYS A N 1
ATOM 897 C CA . LYS A 1 112 ? 4.580 -13.202 -13.306 1.00 69.00 112 LYS A CA 1
ATOM 898 C C . LYS A 1 112 ? 5.326 -13.943 -12.187 1.00 69.00 112 LYS A C 1
ATOM 900 O O . LYS A 1 112 ? 5.160 -15.148 -12.035 1.00 69.00 112 LYS A O 1
ATOM 905 N N . GLU A 1 113 ? 6.168 -13.240 -11.435 1.00 64.75 113 GLU A N 1
ATOM 906 C CA . GLU A 1 113 ? 7.112 -13.817 -10.476 1.00 64.75 113 GLU A CA 1
ATOM 907 C C . GLU A 1 113 ? 6.509 -14.083 -9.091 1.00 64.75 113 GLU A C 1
ATOM 909 O O . GLU A 1 113 ? 7.032 -14.927 -8.367 1.00 64.75 113 GLU A O 1
ATOM 914 N N . ASN A 1 114 ? 5.381 -13.450 -8.749 1.00 59.94 114 ASN A N 1
ATOM 915 C CA . ASN A 1 114 ? 4.729 -13.642 -7.448 1.00 59.94 114 ASN A CA 1
ATOM 916 C C . ASN A 1 114 ? 3.830 -14.889 -7.396 1.00 59.94 114 ASN A C 1
ATOM 918 O O . ASN A 1 114 ? 3.231 -15.186 -6.366 1.00 59.94 114 ASN A O 1
ATOM 922 N N . GLY A 1 115 ? 3.742 -15.649 -8.496 1.00 53.69 115 GLY A N 1
ATOM 923 C CA . GLY A 1 115 ? 3.138 -16.987 -8.563 1.00 53.69 115 GLY A CA 1
ATOM 924 C C . GLY A 1 115 ? 1.620 -17.062 -8.352 1.00 53.69 115 GLY A C 1
ATOM 925 O O . GLY A 1 115 ? 1.016 -18.074 -8.706 1.00 53.69 115 GLY A O 1
ATOM 926 N N . LYS A 1 116 ? 0.987 -16.015 -7.814 1.00 69.50 116 LYS A N 1
ATOM 927 C CA . LYS A 1 116 ? -0.447 -15.969 -7.527 1.00 69.50 116 LYS A CA 1
ATOM 928 C C . LYS A 1 116 ? -1.167 -15.127 -8.566 1.00 69.50 116 LYS A C 1
ATOM 930 O O . LYS A 1 116 ? -0.880 -13.949 -8.750 1.00 69.50 116 LYS A O 1
ATOM 935 N N . ALA A 1 117 ? -2.100 -15.763 -9.265 1.00 81.81 117 ALA A N 1
ATOM 936 C CA . ALA A 1 117 ? -2.948 -15.081 -10.224 1.00 81.81 117 ALA A CA 1
ATOM 937 C C . ALA A 1 117 ? -3.868 -14.087 -9.500 1.00 81.81 117 ALA A C 1
ATOM 939 O O . ALA A 1 117 ? -4.469 -14.406 -8.472 1.00 81.81 117 ALA A O 1
ATOM 940 N N . VAL A 1 118 ? -3.987 -12.890 -10.066 1.00 90.62 118 VAL A N 1
ATOM 941 C CA . VAL A 1 118 ? -4.979 -11.895 -9.668 1.00 90.62 118 VAL A CA 1
ATOM 942 C C . VAL A 1 118 ? -6.168 -12.024 -10.613 1.00 90.62 118 VAL A C 1
ATOM 944 O O . VAL A 1 118 ? -5.996 -11.968 -11.831 1.00 90.62 118 VAL A O 1
ATOM 947 N N . ASP A 1 119 ? -7.362 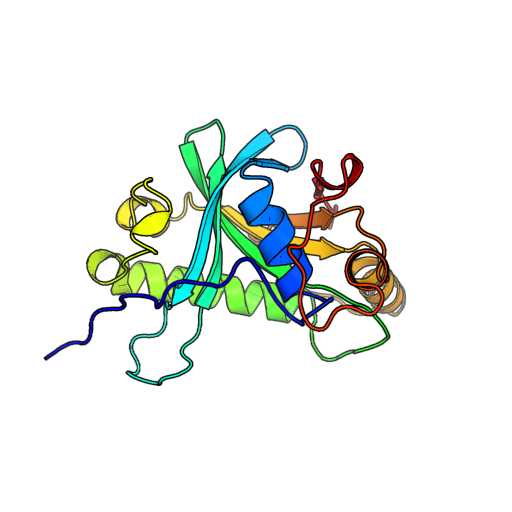-12.197 -10.054 1.00 93.50 119 ASP A N 1
ATOM 948 C CA . ASP A 1 119 ? -8.613 -12.116 -10.797 1.00 93.50 119 ASP A CA 1
ATOM 949 C C . ASP A 1 119 ? -8.989 -10.641 -10.968 1.00 93.50 119 ASP A C 1
ATOM 951 O O . ASP A 1 119 ? -9.589 -10.020 -10.092 1.00 93.50 119 ASP A O 1
ATOM 955 N N . TRP A 1 120 ? -8.569 -10.056 -12.089 1.00 93.38 120 TRP A N 1
ATOM 956 C CA . TRP A 1 120 ? -8.784 -8.637 -12.362 1.00 93.38 120 TRP A CA 1
ATOM 957 C C . TRP A 1 120 ? -10.254 -8.265 -12.553 1.00 93.38 120 TRP A C 1
ATOM 959 O O . TRP A 1 120 ? -10.612 -7.115 -12.300 1.00 93.38 120 TRP A O 1
ATOM 969 N N . GLU A 1 121 ? -11.104 -9.210 -12.960 1.00 95.44 121 GLU A N 1
ATOM 970 C CA . GLU A 1 121 ? -12.547 -8.987 -13.055 1.00 95.44 121 GLU A CA 1
ATOM 971 C C . GLU A 1 121 ? -13.150 -8.826 -11.653 1.00 95.44 121 GLU A C 1
ATOM 973 O O . GLU A 1 121 ? -13.901 -7.883 -11.401 1.00 95.44 121 GLU A O 1
ATOM 978 N N . GLU A 1 122 ? -12.751 -9.672 -10.697 1.00 96.56 122 GLU A N 1
ATOM 979 C CA . GLU A 1 122 ? -13.165 -9.514 -9.299 1.00 96.56 122 GLU A CA 1
ATOM 980 C C . GLU A 1 122 ? -12.584 -8.226 -8.680 1.00 96.56 122 GLU A C 1
ATOM 982 O O . GLU A 1 122 ? -13.295 -7.527 -7.951 1.00 96.56 122 GLU A O 1
ATOM 987 N N . VAL A 1 123 ? -11.337 -7.855 -9.010 1.00 96.56 123 VAL A N 1
ATOM 988 C CA . VAL A 1 123 ? -10.728 -6.576 -8.582 1.00 96.56 123 VAL A CA 1
ATOM 989 C C . VAL A 1 123 ? -11.501 -5.368 -9.121 1.00 96.56 123 VAL A C 1
ATOM 991 O O . VAL A 1 123 ? -11.614 -4.366 -8.420 1.00 96.56 123 VAL A O 1
ATOM 994 N N . ALA A 1 124 ? -12.056 -5.443 -10.330 1.00 96.44 124 ALA A N 1
ATOM 995 C CA . ALA A 1 124 ? -12.904 -4.398 -10.904 1.00 96.44 124 ALA A CA 1
ATOM 996 C C . ALA A 1 124 ? -14.289 -4.285 -10.231 1.00 96.44 124 ALA A C 1
ATOM 998 O O . ALA A 1 124 ? -15.055 -3.365 -10.519 1.00 96.44 124 ALA A O 1
ATOM 999 N N . SER A 1 125 ? -14.664 -5.201 -9.341 1.00 96.81 125 SER A N 1
ATOM 1000 C CA . SER A 1 125 ? -15.966 -5.127 -8.680 1.00 96.81 125 SER A CA 1
ATOM 1001 C C . SER A 1 125 ? -16.015 -4.044 -7.593 1.00 96.81 125 SER A C 1
ATOM 1003 O O . SER A 1 125 ? -15.029 -3.746 -6.922 1.00 96.81 125 SER A O 1
ATOM 1005 N N . ASP A 1 126 ? -17.214 -3.533 -7.297 1.00 95.25 126 ASP A N 1
ATOM 1006 C CA . ASP A 1 126 ? -17.436 -2.612 -6.166 1.00 95.25 126 ASP A CA 1
ATOM 1007 C C . ASP A 1 126 ? -17.210 -3.260 -4.785 1.00 95.25 126 ASP A C 1
ATOM 1009 O O . ASP A 1 126 ? -17.312 -2.596 -3.754 1.00 95.25 126 ASP A O 1
ATOM 1013 N N . ARG A 1 127 ? -16.910 -4.565 -4.738 1.00 95.88 127 ARG A N 1
ATOM 1014 C CA . ARG A 1 127 ? -16.534 -5.266 -3.504 1.00 95.88 127 ARG A CA 1
ATOM 1015 C C . ARG A 1 127 ? -15.063 -5.078 -3.136 1.00 95.88 127 ARG A C 1
ATOM 1017 O O . ARG A 1 127 ? -14.696 -5.429 -2.011 1.00 95.88 127 ARG A O 1
ATOM 1024 N N . THR A 1 128 ? -14.240 -4.586 -4.059 1.00 98.06 128 THR A N 1
ATOM 1025 C CA . THR A 1 128 ? -12.825 -4.311 -3.816 1.00 98.06 128 THR A CA 1
ATOM 1026 C C . THR A 1 128 ? -12.677 -3.227 -2.762 1.00 98.06 128 THR A C 1
ATOM 1028 O O . THR A 1 128 ? -13.261 -2.147 -2.853 1.00 98.06 128 THR A O 1
ATOM 1031 N N . ARG A 1 129 ? -11.880 -3.522 -1.738 1.00 97.75 129 ARG A N 1
ATOM 1032 C CA . ARG A 1 129 ? -11.578 -2.583 -0.660 1.00 97.75 129 ARG A CA 1
ATOM 1033 C C . ARG A 1 129 ? -10.502 -1.616 -1.125 1.00 97.75 129 ARG A C 1
ATOM 1035 O O . ARG A 1 129 ? -9.484 -2.035 -1.674 1.00 97.75 129 ARG A O 1
ATOM 1042 N N . LEU A 1 130 ? -10.723 -0.331 -0.876 1.00 98.19 130 LEU A N 1
ATOM 1043 C CA . LEU A 1 130 ? -9.758 0.725 -1.157 1.00 98.19 130 LEU A CA 1
ATOM 1044 C C . LEU A 1 130 ? -9.130 1.173 0.158 1.00 98.19 130 LEU A C 1
ATOM 1046 O O . LEU A 1 130 ? -9.839 1.621 1.059 1.00 98.19 130 LEU A O 1
ATOM 1050 N N . VAL A 1 131 ? -7.812 1.042 0.260 1.00 98.00 131 VAL A N 1
ATOM 1051 C CA . VAL A 1 131 ? -7.040 1.315 1.470 1.00 98.00 131 VAL A CA 1
ATOM 1052 C C . VAL A 1 131 ? -5.974 2.370 1.194 1.00 98.00 131 VAL A C 1
ATOM 1054 O O . VAL A 1 131 ? -5.203 2.251 0.249 1.00 98.00 131 VAL A O 1
ATOM 1057 N N . VAL A 1 132 ? -5.883 3.385 2.046 1.00 97.69 132 VAL A N 1
ATOM 1058 C CA . VAL A 1 132 ? -4.677 4.214 2.158 1.00 97.69 132 VAL A CA 1
ATOM 1059 C C . VAL A 1 132 ? -3.989 3.827 3.454 1.00 97.69 132 VAL A C 1
ATOM 1061 O O . VAL A 1 132 ? -4.604 3.883 4.519 1.00 97.69 132 VAL A O 1
ATOM 1064 N N . ALA A 1 133 ? -2.724 3.429 3.372 1.00 97.44 133 ALA A N 1
ATOM 1065 C CA . ALA A 1 133 ? -1.938 3.056 4.537 1.00 97.44 133 ALA A CA 1
ATOM 1066 C C . ALA A 1 133 ? -0.679 3.915 4.631 1.00 97.44 133 ALA A C 1
ATOM 1068 O O . ALA A 1 133 ? -0.000 4.135 3.631 1.00 97.44 133 ALA A O 1
ATOM 1069 N N . ALA A 1 134 ? -0.357 4.402 5.826 1.00 96.56 134 ALA A N 1
ATOM 1070 C CA . ALA A 1 134 ? 0.818 5.245 6.019 1.00 96.56 134 ALA A CA 1
ATOM 1071 C C . ALA A 1 134 ? 1.483 5.040 7.375 1.00 96.56 134 ALA A C 1
ATOM 1073 O O . ALA A 1 134 ? 0.870 4.495 8.291 1.00 96.56 134 ALA A O 1
ATOM 1074 N N . ASN A 1 135 ? 2.730 5.491 7.512 1.00 95.56 135 ASN A N 1
ATOM 1075 C CA . ASN A 1 135 ? 3.410 5.503 8.805 1.00 95.56 135 ASN A CA 1
ATOM 1076 C C . ASN A 1 135 ? 2.815 6.552 9.765 1.00 95.56 135 ASN A C 1
ATOM 1078 O O . ASN A 1 135 ? 2.210 7.528 9.323 1.00 95.56 135 ASN A O 1
ATOM 1082 N N . ASN A 1 136 ? 3.031 6.387 11.074 1.00 92.12 136 ASN A N 1
ATOM 1083 C CA . ASN A 1 136 ? 2.477 7.284 12.102 1.00 92.12 136 ASN A CA 1
ATOM 1084 C C . ASN A 1 136 ? 2.787 8.772 11.835 1.00 92.12 136 ASN A C 1
ATOM 1086 O O . ASN A 1 136 ? 1.870 9.590 11.858 1.00 92.12 136 ASN A O 1
ATOM 1090 N N . SER A 1 137 ? 4.029 9.115 11.467 1.00 91.62 137 SER A N 1
ATOM 1091 C CA . SER A 1 137 ? 4.426 10.506 11.181 1.00 91.62 137 SER A CA 1
ATOM 1092 C C . SER A 1 137 ? 3.629 11.155 10.041 1.00 91.62 137 SER A C 1
ATOM 1094 O O . SER A 1 137 ? 3.515 12.382 9.971 1.00 91.62 137 SER A O 1
ATOM 1096 N N . TYR A 1 138 ? 3.098 10.361 9.102 1.00 93.31 138 TYR A N 1
ATOM 1097 C CA . TYR A 1 138 ? 2.213 10.876 8.059 1.00 93.31 138 TYR A CA 1
ATOM 1098 C C . TYR A 1 138 ? 0.874 11.317 8.648 1.00 93.31 138 TYR A C 1
ATOM 1100 O O . TYR A 1 138 ? 0.408 12.412 8.338 1.00 93.31 138 TYR A O 1
ATOM 1108 N N . TRP A 1 139 ? 0.280 10.496 9.509 1.00 92.00 139 TRP A N 1
ATOM 1109 C CA . TRP A 1 139 ? -1.022 10.772 10.109 1.00 92.00 139 TRP A CA 1
ATOM 1110 C C . TRP A 1 139 ? -0.962 11.880 11.153 1.00 92.00 139 TRP A C 1
ATOM 1112 O O . TRP A 1 139 ? -1.767 12.801 11.071 1.00 92.00 139 TRP A O 1
ATOM 1122 N N . GLU A 1 140 ? 0.049 11.879 12.026 1.00 89.88 140 GLU A N 1
ATOM 1123 C CA . GLU A 1 140 ? 0.254 12.925 13.043 1.00 89.88 140 GLU A CA 1
ATOM 1124 C C . GLU A 1 140 ? 0.245 14.331 12.424 1.00 89.88 140 GLU A C 1
ATOM 1126 O O . GLU A 1 140 ? -0.392 15.253 12.929 1.00 89.88 140 GLU A O 1
ATOM 1131 N N . ASN A 1 141 ? 0.860 14.485 11.251 1.00 89.00 141 ASN A N 1
ATOM 1132 C CA . ASN A 1 141 ? 0.808 15.735 10.506 1.00 89.00 141 ASN A CA 1
ATOM 1133 C C . ASN A 1 141 ? -0.601 16.169 10.107 1.00 89.00 141 ASN A C 1
ATOM 1135 O O . ASN A 1 141 ? -0.941 17.350 10.155 1.00 89.00 141 ASN A O 1
ATOM 1139 N N . TRP A 1 142 ? -1.378 15.236 9.569 1.00 88.19 142 TRP A N 1
ATOM 1140 C CA . TRP A 1 142 ? -2.690 15.550 9.027 1.00 88.19 142 TRP A CA 1
ATOM 1141 C C . TRP A 1 142 ? -3.727 15.682 10.134 1.00 88.19 142 TRP A C 1
ATOM 1143 O O . TRP A 1 142 ? -4.652 16.476 9.974 1.00 88.19 142 TRP A O 1
ATOM 1153 N N . ASP A 1 143 ? -3.517 15.034 11.276 1.00 85.06 143 ASP A N 1
ATOM 1154 C CA . ASP A 1 143 ? -4.265 15.278 12.505 1.00 85.06 143 ASP A CA 1
ATOM 1155 C C . ASP A 1 143 ? -4.020 16.702 13.011 1.00 85.06 143 ASP A C 1
ATOM 1157 O O . ASP A 1 143 ? -4.978 17.448 13.219 1.00 85.06 143 ASP A O 1
ATOM 1161 N N . GLU A 1 144 ? -2.762 17.152 13.094 1.00 78.81 144 GLU A N 1
ATOM 1162 C CA . GLU A 1 144 ? -2.442 18.546 13.435 1.00 78.81 144 GLU A CA 1
ATOM 1163 C C . GLU A 1 144 ? -3.122 19.542 12.481 1.00 78.81 144 GLU A C 1
ATOM 1165 O O . GLU A 1 144 ? -3.676 20.560 12.906 1.00 78.81 144 GLU A O 1
ATOM 1170 N N . LYS A 1 145 ? -3.122 19.268 11.173 1.00 74.94 145 LYS A N 1
ATOM 1171 C CA . LYS A 1 145 ? -3.788 20.132 10.181 1.00 74.94 145 LYS A CA 1
ATOM 1172 C C . LYS A 1 145 ? -5.318 20.068 10.299 1.00 74.94 145 LYS A C 1
ATOM 1174 O O . LYS A 1 145 ? -5.972 21.099 10.130 1.00 74.94 145 LYS A O 1
ATOM 1179 N N . SER A 1 146 ? -5.889 18.911 10.633 1.00 75.81 146 SER A N 1
ATOM 1180 C CA . SER A 1 146 ? -7.334 18.732 10.842 1.00 75.81 146 SER A CA 1
ATOM 1181 C C . SER A 1 146 ? -7.821 19.460 12.095 1.00 75.81 146 SER A C 1
ATOM 1183 O O . SER A 1 146 ? -8.842 20.145 12.048 1.00 75.81 146 SER A O 1
ATOM 1185 N N . ILE A 1 147 ? -7.039 19.427 13.182 1.00 72.12 147 ILE A N 1
ATOM 1186 C CA . ILE A 1 147 ? -7.253 20.260 14.380 1.00 72.12 147 ILE A CA 1
ATOM 1187 C C . ILE A 1 147 ? -7.263 21.751 14.003 1.00 72.12 147 ILE A C 1
ATOM 1189 O O . ILE A 1 147 ? -8.062 22.523 14.531 1.00 72.12 147 ILE A O 1
ATOM 1193 N N . ASN A 1 148 ? -6.446 22.150 13.025 1.00 72.44 148 ASN A N 1
ATOM 1194 C CA . ASN A 1 148 ? -6.427 23.502 12.460 1.00 72.44 148 ASN A CA 1
ATOM 1195 C C . ASN A 1 148 ? -7.540 23.769 11.419 1.00 72.44 148 ASN A C 1
ATOM 1197 O O . ASN A 1 148 ? -7.473 24.750 10.675 1.00 72.44 148 ASN A O 1
ATOM 1201 N N . GLY A 1 149 ? -8.573 22.922 11.361 1.00 72.62 149 GLY A N 1
ATOM 1202 C CA . GLY A 1 149 ? -9.796 23.139 10.585 1.00 72.62 149 GLY A CA 1
ATOM 1203 C C . GLY A 1 149 ? -9.787 22.581 9.161 1.00 72.62 149 GLY A C 1
ATOM 1204 O O . GLY A 1 149 ? -10.746 22.816 8.421 1.00 72.62 149 GLY A O 1
ATOM 1205 N N . TRP A 1 150 ? -8.746 21.847 8.759 1.00 73.44 150 TRP A N 1
ATOM 1206 C CA . TRP A 1 150 ? -8.731 21.160 7.467 1.00 73.44 150 TRP A CA 1
ATOM 1207 C C . TRP A 1 150 ? -9.688 19.964 7.493 1.00 73.44 150 TRP A C 1
ATOM 1209 O O . TRP A 1 150 ? -9.799 19.261 8.493 1.00 73.44 150 TRP A O 1
ATOM 1219 N N . LYS A 1 151 ? -10.399 19.736 6.388 1.00 79.19 151 LYS A N 1
ATOM 1220 C CA . LYS A 1 151 ? -11.291 18.586 6.212 1.00 79.19 151 LYS A CA 1
ATOM 1221 C C . LYS A 1 151 ? -10.898 17.858 4.942 1.00 79.19 151 LYS A C 1
ATOM 1223 O O . LYS A 1 151 ? -10.736 18.503 3.911 1.00 79.19 151 LYS A O 1
ATOM 1228 N N . PHE A 1 152 ? -10.781 16.539 5.033 1.00 82.81 152 PHE A N 1
ATOM 1229 C CA . PHE A 1 152 ? -10.377 15.679 3.927 1.00 82.81 152 PHE A CA 1
ATOM 1230 C C . PHE A 1 152 ? -11.516 14.720 3.590 1.00 82.81 152 PHE A C 1
ATOM 1232 O O . PHE A 1 152 ? -11.968 13.967 4.455 1.00 82.81 152 PHE A O 1
ATOM 1239 N N . ASP A 1 153 ? -11.982 14.719 2.340 1.00 87.00 153 ASP A N 1
ATOM 1240 C CA . ASP A 1 153 ? -12.978 13.734 1.901 1.00 87.00 153 ASP A CA 1
ATOM 1241 C C . ASP A 1 153 ? -12.308 12.428 1.457 1.00 87.00 153 ASP A C 1
ATOM 1243 O O . ASP A 1 153 ? -11.827 12.275 0.334 1.00 87.00 153 ASP A O 1
ATOM 1247 N N . THR A 1 154 ? -12.331 11.441 2.348 1.00 89.50 154 THR A N 1
ATOM 1248 C CA . THR A 1 154 ? -11.833 10.083 2.091 1.00 89.50 154 THR A CA 1
ATOM 1249 C C . THR A 1 154 ? -12.967 9.059 2.020 1.00 89.50 154 THR A C 1
ATOM 1251 O O . THR A 1 154 ? -12.767 7.878 2.300 1.00 89.50 154 THR A O 1
ATOM 1254 N N . SER A 1 155 ? -14.195 9.477 1.694 1.00 90.94 155 SER A N 1
ATOM 1255 C CA . SER A 1 155 ? -15.374 8.593 1.674 1.00 90.94 155 SER A CA 1
ATOM 1256 C C . SER A 1 155 ? -15.130 7.322 0.851 1.00 90.94 155 SER A C 1
ATOM 1258 O O . SER A 1 155 ? -14.555 7.398 -0.236 1.00 90.94 155 SER A O 1
ATOM 1260 N N . ASN A 1 156 ? -15.575 6.164 1.351 1.00 91.50 156 ASN A N 1
ATOM 1261 C CA . ASN A 1 156 ? -15.381 4.836 0.738 1.00 91.50 156 ASN A CA 1
ATOM 1262 C C . ASN A 1 156 ? -13.915 4.383 0.581 1.00 91.50 156 ASN A C 1
ATOM 1264 O O . ASN A 1 156 ? -13.629 3.487 -0.207 1.00 91.50 156 ASN A O 1
ATOM 1268 N N . VAL A 1 157 ? -12.993 5.001 1.320 1.00 96.44 157 VAL A N 1
ATOM 1269 C CA . VAL A 1 157 ? -11.602 4.555 1.460 1.00 96.44 157 VAL A CA 1
ATOM 1270 C C . VAL A 1 157 ? -11.318 4.336 2.940 1.00 96.44 157 VAL A C 1
ATOM 1272 O O . VAL A 1 157 ? -11.659 5.178 3.776 1.00 96.44 157 VAL A O 1
ATOM 1275 N N . GLU A 1 158 ? -10.741 3.190 3.268 1.00 96.56 158 GLU A N 1
ATOM 1276 C CA . GLU A 1 158 ? -10.287 2.862 4.614 1.00 96.56 158 GLU A CA 1
ATOM 1277 C C . GLU A 1 158 ? -8.888 3.450 4.834 1.00 96.56 158 GLU A C 1
ATOM 1279 O O . GLU A 1 158 ? -8.043 3.390 3.941 1.00 96.56 158 GLU A O 1
ATOM 1284 N N . LEU A 1 159 ? -8.639 4.024 6.010 1.00 96.56 159 LEU A N 1
ATOM 1285 C CA . LEU A 1 159 ? -7.363 4.657 6.344 1.00 96.56 159 LEU A CA 1
ATOM 1286 C C . LEU A 1 159 ? -6.676 3.845 7.437 1.00 96.56 159 LEU A C 1
ATOM 1288 O O . LEU A 1 159 ? -7.299 3.555 8.456 1.00 96.56 159 LEU A O 1
ATOM 1292 N N . TYR A 1 160 ? -5.415 3.481 7.236 1.00 97.31 160 TYR A N 1
ATOM 1293 C CA . TYR A 1 160 ? -4.662 2.673 8.188 1.00 97.31 160 TYR A CA 1
ATOM 1294 C C . TYR A 1 160 ? -3.334 3.322 8.567 1.00 97.31 160 TYR A C 1
ATOM 1296 O O . TYR A 1 160 ? -2.577 3.792 7.713 1.00 97.31 160 TYR A O 1
ATOM 1304 N N . SER A 1 161 ? -3.019 3.272 9.858 1.00 96.06 161 SER A N 1
ATOM 1305 C CA . SER A 1 161 ? -1.684 3.560 10.362 1.00 96.06 161 SER A CA 1
ATOM 1306 C C . SER A 1 161 ? -0.851 2.292 10.471 1.00 96.06 161 SER A C 1
ATOM 1308 O O . SER A 1 161 ? -1.318 1.252 10.943 1.00 96.06 161 SER A O 1
ATOM 1310 N N . ILE A 1 162 ? 0.406 2.403 10.063 1.00 96.94 162 ILE A N 1
ATOM 1311 C CA . ILE A 1 162 ? 1.430 1.377 10.169 1.00 96.94 162 ILE A CA 1
ATOM 1312 C C . ILE A 1 162 ? 2.464 1.877 11.178 1.00 96.94 162 ILE A C 1
ATOM 1314 O O . ILE A 1 162 ? 3.040 2.953 11.010 1.00 96.94 162 ILE A O 1
ATOM 1318 N N . ALA A 1 163 ? 2.724 1.084 12.219 1.00 94.94 163 ALA A N 1
ATOM 1319 C CA . ALA A 1 163 ? 3.656 1.419 13.295 1.00 94.94 163 ALA A CA 1
ATOM 1320 C C . ALA A 1 163 ? 5.131 1.307 12.853 1.00 94.94 163 ALA A C 1
ATOM 1322 O O . ALA A 1 163 ? 5.882 0.469 13.346 1.00 94.94 163 ALA A O 1
ATOM 1323 N N . VAL A 1 164 ? 5.535 2.136 11.890 1.00 95.50 164 VAL A N 1
ATOM 1324 C CA . VAL A 1 164 ? 6.912 2.266 11.399 1.00 95.50 164 VAL A CA 1
ATOM 1325 C C . VAL A 1 164 ? 7.419 3.668 11.709 1.00 95.50 164 VAL A C 1
ATOM 1327 O O . VAL A 1 164 ? 6.779 4.656 11.351 1.00 95.50 164 VAL A O 1
ATOM 1330 N N . ASP A 1 165 ? 8.578 3.747 12.356 1.00 92.88 165 ASP A N 1
ATOM 1331 C CA . ASP A 1 165 ? 9.269 5.011 12.610 1.00 92.88 165 ASP A CA 1
ATOM 1332 C C . ASP A 1 165 ? 9.801 5.631 11.307 1.00 92.88 165 ASP A C 1
ATOM 1334 O O . ASP A 1 165 ? 10.213 4.932 10.378 1.00 92.88 165 ASP A O 1
ATOM 1338 N N . GLU A 1 166 ? 9.819 6.960 11.233 1.00 92.69 166 GLU A N 1
ATOM 1339 C CA . GLU A 1 166 ? 10.237 7.691 10.035 1.00 92.69 166 GLU A CA 1
ATOM 1340 C C . GLU A 1 166 ? 11.706 7.470 9.628 1.00 92.69 166 GLU A C 1
ATOM 1342 O O . GLU A 1 166 ? 12.054 7.638 8.453 1.00 92.69 166 GLU A O 1
ATOM 1347 N N . PHE A 1 167 ? 12.554 7.027 10.563 1.00 94.56 167 PHE A N 1
ATOM 1348 C CA . PHE A 1 167 ? 13.965 6.708 10.338 1.00 94.56 167 PHE A CA 1
ATOM 1349 C C . PHE A 1 167 ? 14.248 5.203 10.265 1.00 94.56 167 PHE A C 1
ATOM 1351 O O . PHE A 1 167 ? 15.397 4.815 10.035 1.00 94.56 167 PHE A O 1
ATOM 1358 N N . GLU A 1 168 ? 13.239 4.340 10.421 1.00 96.31 168 GLU A N 1
ATOM 1359 C CA . GLU A 1 168 ? 13.426 2.886 10.520 1.00 96.31 168 GLU A CA 1
ATOM 1360 C C . GLU A 1 168 ? 14.211 2.328 9.326 1.00 96.31 168 GLU A C 1
ATOM 1362 O O . GLU A 1 168 ? 15.238 1.664 9.470 1.00 96.31 168 GLU A O 1
ATOM 1367 N N . PHE A 1 169 ? 13.795 2.682 8.116 1.00 97.06 169 PHE A N 1
ATOM 1368 C CA . PHE A 1 169 ? 14.439 2.213 6.893 1.00 97.06 169 PHE A CA 1
ATOM 1369 C C . PHE A 1 169 ? 15.803 2.866 6.626 1.00 97.06 169 PHE A C 1
ATOM 1371 O O . PHE A 1 169 ? 16.652 2.282 5.951 1.00 97.06 169 PHE A O 1
ATOM 1378 N N . GLU A 1 170 ? 16.061 4.059 7.168 1.00 96.44 170 GLU A N 1
ATOM 1379 C CA . GLU A 1 170 ? 17.400 4.661 7.136 1.00 96.44 170 GLU A CA 1
ATOM 1380 C C . GLU A 1 170 ? 18.362 3.891 8.037 1.00 96.44 170 GLU A C 1
ATOM 1382 O O . GLU A 1 170 ? 19.484 3.586 7.629 1.00 96.44 170 GLU A O 1
ATOM 1387 N N . LYS A 1 171 ? 17.894 3.505 9.227 1.00 96.94 171 LYS A N 1
ATOM 1388 C CA . LYS A 1 171 ? 18.644 2.671 10.163 1.00 96.94 171 LYS A CA 1
ATOM 1389 C C . LYS A 1 171 ? 18.931 1.288 9.581 1.00 96.94 171 LYS A C 1
ATOM 1391 O O . LYS A 1 171 ? 20.062 0.822 9.696 1.00 96.94 171 LYS A O 1
ATOM 1396 N N . GLN A 1 172 ? 17.951 0.656 8.929 1.00 97.69 172 GLN A N 1
ATOM 1397 C CA . GLN A 1 172 ? 18.151 -0.632 8.252 1.00 97.69 172 GLN A CA 1
ATOM 1398 C C . GLN A 1 172 ? 19.174 -0.541 7.113 1.00 97.69 172 GLN A C 1
ATOM 1400 O O . GLN A 1 172 ? 19.997 -1.440 6.954 1.00 97.69 172 GLN A O 1
ATOM 1405 N N . LYS A 1 173 ? 19.144 0.544 6.331 1.00 97.81 173 LYS A N 1
ATOM 1406 C CA . LYS A 1 173 ? 20.100 0.769 5.240 1.00 97.81 173 LYS A CA 1
ATOM 1407 C C . LYS A 1 173 ? 21.523 1.021 5.747 1.00 97.81 173 LYS A C 1
ATOM 1409 O O . LYS A 1 173 ? 22.486 0.563 5.132 1.00 97.81 173 LYS A O 1
ATOM 1414 N N . GLY A 1 174 ? 21.671 1.783 6.831 1.00 96.94 174 GLY A N 1
ATOM 1415 C CA . GLY A 1 174 ? 22.975 2.180 7.355 1.00 96.94 174 GLY A CA 1
ATOM 1416 C C . GLY A 1 174 ? 23.817 2.914 6.305 1.00 96.94 174 GLY A C 1
ATOM 1417 O O . GLY A 1 174 ? 23.377 3.902 5.716 1.00 96.94 174 GLY A O 1
ATOM 1418 N N . ILE A 1 175 ? 25.037 2.426 6.064 1.00 96.69 175 ILE A N 1
ATOM 1419 C CA . ILE A 1 175 ? 25.980 3.004 5.088 1.00 96.69 175 ILE A CA 1
ATOM 1420 C C . ILE A 1 175 ? 25.898 2.358 3.697 1.00 96.69 175 ILE A C 1
ATOM 1422 O O . ILE A 1 175 ? 26.607 2.780 2.781 1.00 96.69 175 ILE A O 1
ATOM 1426 N N . GLU A 1 176 ? 25.062 1.334 3.527 1.00 96.50 176 GLU A N 1
ATOM 1427 C CA . GLU A 1 176 ? 25.008 0.561 2.291 1.00 96.50 176 GLU A CA 1
ATOM 1428 C C . GLU A 1 176 ? 24.359 1.351 1.150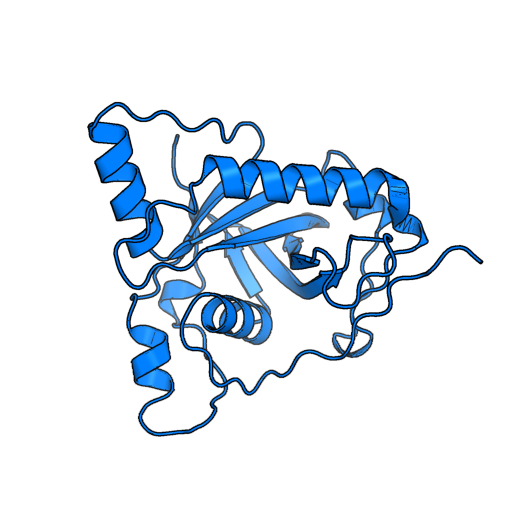 1.00 96.50 176 GLU A C 1
ATOM 1430 O O . GLU A 1 176 ? 23.442 2.159 1.331 1.00 96.50 176 GLU A O 1
ATOM 1435 N N . LYS A 1 177 ? 24.811 1.099 -0.085 1.00 95.75 177 LYS A N 1
ATOM 1436 C CA . LYS A 1 177 ? 24.232 1.749 -1.275 1.00 95.75 177 LYS A CA 1
ATOM 1437 C C . LYS A 1 177 ? 22.797 1.285 -1.523 1.00 95.75 177 LYS A C 1
ATOM 1439 O O . LYS A 1 177 ? 21.950 2.079 -1.948 1.00 95.75 177 LYS A O 1
ATOM 1444 N N . LYS A 1 178 ? 22.551 0.001 -1.282 1.00 97.88 178 LYS A N 1
ATOM 1445 C CA . LYS A 1 178 ? 21.259 -0.657 -1.400 1.00 97.88 178 LYS A CA 1
ATOM 1446 C C . LYS A 1 178 ? 21.102 -1.687 -0.283 1.00 97.88 178 LYS A C 1
ATOM 1448 O O . LYS A 1 178 ? 22.091 -2.158 0.260 1.00 97.88 178 LYS A O 1
ATOM 1453 N N . TYR A 1 179 ? 19.864 -2.026 0.035 1.00 98.25 179 TYR A N 1
ATOM 1454 C CA . TYR A 1 179 ? 19.501 -2.990 1.068 1.00 98.25 179 TYR A CA 1
ATOM 1455 C C . TYR A 1 179 ? 18.132 -3.586 0.733 1.00 98.25 179 TYR A C 1
ATOM 1457 O O . TYR A 1 179 ? 17.420 -3.078 -0.138 1.00 98.25 179 TYR A O 1
ATOM 1465 N N . THR A 1 180 ? 17.774 -4.670 1.414 1.00 98.19 180 THR A N 1
ATOM 1466 C CA . THR A 1 180 ? 16.433 -5.257 1.343 1.00 98.19 180 THR A CA 1
ATOM 1467 C C . THR A 1 180 ? 15.653 -4.803 2.578 1.00 98.19 180 THR A C 1
ATOM 1469 O O . THR A 1 180 ? 16.027 -5.209 3.680 1.00 98.19 180 THR A O 1
ATOM 1472 N N . PRO A 1 181 ? 14.619 -3.952 2.433 1.00 97.81 181 PRO A N 1
ATOM 1473 C CA . PRO A 1 181 ? 13.818 -3.493 3.561 1.00 97.81 181 PRO A CA 1
ATOM 1474 C C . PRO A 1 181 ? 13.099 -4.658 4.231 1.00 97.81 181 PRO A C 1
ATOM 1476 O O . PRO A 1 181 ? 12.561 -5.534 3.552 1.00 97.81 181 PRO A O 1
ATOM 1479 N N . ASN A 1 182 ? 13.053 -4.646 5.557 1.00 97.44 182 ASN A N 1
ATOM 1480 C CA . ASN A 1 182 ? 12.318 -5.625 6.340 1.00 97.44 182 ASN A CA 1
ATOM 1481 C C . ASN A 1 182 ? 11.248 -4.936 7.187 1.00 97.44 182 ASN A C 1
ATOM 1483 O O . ASN A 1 182 ? 11.476 -3.858 7.735 1.00 97.44 182 ASN A O 1
ATOM 1487 N N . MET A 1 183 ? 10.087 -5.574 7.313 1.00 97.00 183 MET A N 1
ATOM 1488 C CA . MET A 1 183 ? 8.993 -5.044 8.120 1.00 97.00 183 MET A CA 1
ATOM 1489 C C . MET A 1 183 ? 9.295 -5.251 9.613 1.00 97.00 183 MET A C 1
ATOM 1491 O O . MET A 1 183 ? 9.535 -6.399 10.012 1.00 97.00 183 MET A O 1
ATOM 1495 N N . PRO A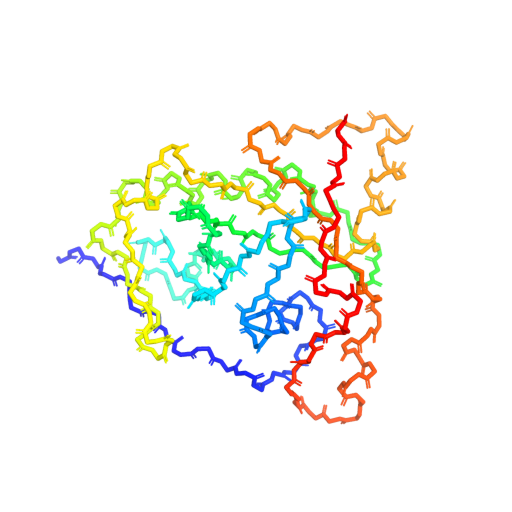 1 184 ? 9.257 -4.199 10.456 1.00 94.94 184 PRO A N 1
ATOM 1496 C CA . PRO A 1 184 ? 9.263 -4.364 11.909 1.00 94.94 184 PRO A CA 1
ATOM 1497 C C . PRO A 1 184 ? 8.119 -5.280 12.361 1.00 94.94 184 PRO A C 1
ATOM 1499 O O . PRO A 1 184 ? 7.071 -5.353 11.715 1.00 94.94 184 PRO A O 1
ATOM 1502 N N . SER A 1 185 ? 8.301 -6.010 13.462 1.00 90.62 185 SER A N 1
ATOM 1503 C CA . SER A 1 185 ? 7.322 -7.032 13.871 1.00 90.62 185 SER A CA 1
ATOM 1504 C C . SER A 1 185 ? 6.005 -6.404 14.327 1.00 90.62 185 SER A C 1
ATOM 1506 O O . SER A 1 185 ? 4.930 -6.872 13.960 1.00 90.62 185 SER A O 1
ATOM 1508 N N . GLU A 1 186 ? 6.104 -5.306 15.065 1.00 88.44 186 GLU A N 1
ATOM 1509 C CA . GLU A 1 186 ? 5.017 -4.438 15.504 1.00 88.44 186 GLU A CA 1
ATOM 1510 C C . GLU A 1 186 ? 4.257 -3.796 14.334 1.00 88.44 186 GLU A C 1
ATOM 1512 O O . GLU A 1 186 ? 3.057 -3.557 14.435 1.00 88.44 186 GLU A O 1
ATOM 1517 N N . ALA A 1 187 ? 4.925 -3.590 13.196 1.00 93.44 187 ALA A N 1
ATOM 1518 C CA . ALA A 1 187 ? 4.357 -2.945 12.018 1.00 93.44 187 ALA A CA 1
ATOM 1519 C C . ALA A 1 187 ? 3.521 -3.894 11.139 1.00 93.44 187 ALA A C 1
ATOM 1521 O O . ALA A 1 187 ? 2.888 -3.457 10.178 1.00 93.44 187 ALA A O 1
ATOM 1522 N N . LYS A 1 188 ? 3.490 -5.198 11.449 1.00 93.69 188 LYS A N 1
ATOM 1523 C CA . LYS A 1 188 ? 2.661 -6.173 10.718 1.00 93.69 188 LYS A CA 1
ATOM 1524 C C . LYS A 1 188 ? 1.167 -6.014 10.989 1.00 93.69 188 LYS A C 1
ATOM 1526 O O . LYS A 1 188 ? 0.365 -6.478 10.180 1.00 93.69 188 LYS A O 1
ATOM 1531 N N . THR A 1 189 ? 0.806 -5.372 12.096 1.00 95.75 189 THR A N 1
ATOM 1532 C CA . THR A 1 189 ? -0.579 -5.049 12.441 1.00 95.75 189 THR A CA 1
ATOM 1533 C C . THR A 1 189 ? -0.836 -3.583 12.145 1.00 95.75 189 THR A C 1
ATOM 1535 O O . THR A 1 189 ? -0.102 -2.710 12.601 1.00 95.75 189 THR A O 1
ATOM 1538 N N . TRP A 1 190 ? -1.868 -3.321 11.355 1.00 96.75 190 TRP A N 1
ATOM 1539 C CA . TRP A 1 190 ? -2.250 -1.985 10.932 1.00 96.75 190 TRP A CA 1
ATOM 1540 C C . TRP A 1 190 ? -3.490 -1.550 11.699 1.00 96.75 190 TRP A C 1
ATOM 1542 O O . TRP A 1 190 ? -4.477 -2.289 11.790 1.00 96.75 190 TRP A O 1
ATOM 1552 N N . SER A 1 191 ? -3.440 -0.331 12.219 1.00 95.19 191 SER A N 1
ATOM 1553 C CA . SER A 1 191 ? -4.515 0.257 13.013 1.00 95.19 191 SER A CA 1
ATOM 1554 C C . SER A 1 191 ? -5.435 1.060 12.109 1.00 95.19 191 SER A C 1
ATOM 1556 O O . SER A 1 191 ? -4.969 1.939 11.388 1.00 95.19 191 SER A O 1
ATOM 1558 N N . LEU A 1 192 ? -6.734 0.765 12.142 1.00 94.56 192 LEU A N 1
ATOM 1559 C CA . LEU A 1 192 ? -7.732 1.565 11.436 1.00 94.56 192 LEU A CA 1
ATOM 1560 C C . LEU A 1 192 ? -7.797 2.967 12.059 1.00 94.56 192 LEU A C 1
ATOM 1562 O O . LEU A 1 192 ? -7.844 3.098 13.280 1.00 94.56 192 LEU A O 1
ATOM 1566 N N . ILE A 1 193 ? -7.816 3.996 11.218 1.00 90.50 193 ILE A N 1
ATOM 1567 C CA . ILE A 1 193 ? -8.006 5.385 11.637 1.00 90.50 193 ILE A CA 1
ATOM 1568 C C . ILE A 1 193 ? -9.496 5.701 11.569 1.00 90.50 193 ILE A C 1
ATOM 1570 O O . ILE A 1 193 ? -10.120 5.613 10.506 1.00 90.50 193 ILE A O 1
ATOM 1574 N N . GLU A 1 194 ? -10.066 6.043 12.720 1.00 79.31 194 GLU A N 1
ATOM 1575 C CA . GLU A 1 194 ? -11.443 6.519 12.821 1.00 79.31 194 GLU A CA 1
ATOM 1576 C C . GLU A 1 194 ? -11.540 7.941 12.245 1.00 79.31 194 GLU A C 1
ATOM 1578 O O . GLU A 1 194 ? -10.640 8.757 12.435 1.00 79.31 194 GLU A O 1
ATOM 1583 N N . LYS A 1 195 ? -12.603 8.210 11.481 1.00 67.44 195 LYS A N 1
ATOM 1584 C CA . LYS A 1 195 ? -12.826 9.484 10.777 1.00 67.44 195 LYS A CA 1
ATOM 1585 C C . LYS A 1 195 ? -13.632 10.473 11.604 1.00 67.44 195 LYS A C 1
ATOM 1587 O O . LYS A 1 195 ? -14.538 10.007 12.329 1.00 67.44 195 LYS A O 1
#

Secondary structure (DSSP, 8-state):
-PPPB------SSBS--SHHHHHHHHHHH-EEEETTEEEEEEEEEEE---S--TT--EEEEEEEETTS-EEEEEEE--SS---S--HHHHHHHHHHHHHHHHHHGGGB---GGG-PPP-HHHHTSTTSEEEEEEEHHHHHHHHHHHHTT-----TT-EEEEE---TTHHHHHHTT-S-B-----SGGGEEEEPP-

pLDDT: mean 89.02, std 11.33, range [45.16, 98.25]

Foldseek 3Di:
DQDFFDDDDDDLKDQDQWQVLVLSQPVVVQWFAEPNKIKGWQAAQWALDRPPDPNHDGFGTWTAIPVRAIEGEDEHTDLDDDDPDDLQVSLVSQVVSLVSLLVQVVRTDGHVPSVDDDPSNSSNDPSYAAEYEYEPVNVVVVVVVVVVVDDHPNPRHWYKYFDDDSCNSVVQCPPPSIDRRHHDPSRRYIYTDDD